Protein AF-A0A1B6G3P2-F1 (afdb_monomer)

Nearest PDB structures (foldseek):
  2ctd-assembly1_A  TM=3.424E-01  e=5.334E-01  Homo sapiens
  8e3d-assembly3_F  TM=3.341E-01  e=1.287E+00  Homo sapiens

Organism: NCBI:txid1464854

InterPro domains:
  IPR013087 Zinc finger C2H2-type [PS00028] (85-106)
  IPR013087 Zinc finger C2H2-type [SM00355] (41-65)
  IPR013087 Zinc finger C2H2-type [SM00355] (83-106)
  IPR013087 Zinc finger C2H2-type [SM00355] (111-134)
  IPR013087 Zinc finger C2H2-type [SM00355] (166-191)
  IPR013087 Zinc finger C2H2-type [SM00355] (195-218)
  IPR013087 Zinc finger C2H2-type [SM00355] (223-246)

Foldseek 3Di:
DDDDDDDDPDDQPVWLCVQCVLAAPVLFVLQLALVNLLFLDAFSFRDHNDGHVDLVVLQVVLVVLVVCCVVCVPPRSRNQRSQAAQQGGDGDDHSVVNVVCSVVQPLCQQKTFSGHNFTFNALLLSVLCCVRNVVVDDGAIEGHDRDPDPDDPPDQDDLCVQQPWAADPDPPGGDTESALVVNQVCCCPPVNQFDAGPVPRDTDRDSVVNQVCCQPVQQREQKHDSPHNHHDPDPSVLSSCCSRVPRHDQSKIWGRHAPDPPDPDDHCPVRTDIDGSCPCRVVSCVNYDYDDDPPDDDDDDDDDDDDDDDDDDDDDDDDDDDDDDDDDDDDDDD

Secondary structure (DSSP, 8-state):
-----PPPSS---HHHHHHHTTS-HHHHHTT-SHHHHH-SEE--STT---EES-HHHHHHHHHHHHHHHHH-TTT-TTTTGGGB-SSSS-B-SSHHHHHHHHHHHTTT--EEESSSS-EESSHHHHHHHHHHH-TTSPP-EEEPPP----PPP--PPPGGGT-PPEE--STT---EES-HHHHHHHHHHHHTT-EE-TTT--EESSHHHHHHHHHHHH---SEEESSSS-EES-HHHHHHHHHHH-TTS--EEEE-S-S-TT--SS-GGGG-EEEES-TTHHHHHTTEEPPPPS--S-----------------PPPPP------PPP------

Sequence (334 aa):
TCIGSLRPEGRKSIFMSNLIANKNIIAYHNMCSHKKLRHLYKCMGANCSFTTMSSKEFTSHFDLHRDIYLLSPGEDTHKGFWRNCSYCPTSYVTSKELLVHIKKEHAQCLLQCGYCFYRAKSIANVHFHHTNDHHKEIFCALQCEQRELNLPPVKEKPFTEFVTPLRCTRDGCNLFTYMLDTYCTHLISVHGNNLTCHFCGMQRNTISSLLKHCNEAHGVGLYQCLYCVFGTSTEHEIRLHLCYKHPSCIPKAIHRTDSNPKSSAGTNRESLKRIVFYKDQDKLLKHLIPLPSEETEEGASVETHKPSSSPGSETPPPKLESVISSPTGSPYRP

Radius of gyration: 26.61 Å; Cα contacts (8 Å, |Δi|>4): 466; chains: 1; bounding box: 75×52×73 Å

Structure (mmCIF, N/CA/C/O backbone):
data_AF-A0A1B6G3P2-F1
#
_entry.id   AF-A0A1B6G3P2-F1
#
loop_
_atom_site.group_PDB
_atom_site.id
_atom_site.type_symbol
_atom_site.label_atom_id
_atom_site.label_alt_id
_atom_site.label_comp_id
_atom_site.label_asym_id
_atom_site.label_entity_id
_atom_site.label_seq_id
_atom_site.pdbx_PDB_ins_code
_atom_site.Cartn_x
_atom_site.Cartn_y
_atom_site.Cartn_z
_atom_site.occupancy
_atom_site.B_iso_or_equiv
_atom_site.auth_seq_id
_atom_site.auth_comp_id
_atom_site.auth_asym_id
_atom_site.auth_atom_id
_atom_site.pdbx_PDB_model_num
ATOM 1 N N . THR A 1 1 ? 2.838 -25.944 17.111 1.00 28.19 1 THR A N 1
ATOM 2 C CA . THR A 1 1 ? 4.243 -25.494 17.001 1.00 28.19 1 THR A CA 1
ATOM 3 C C . THR A 1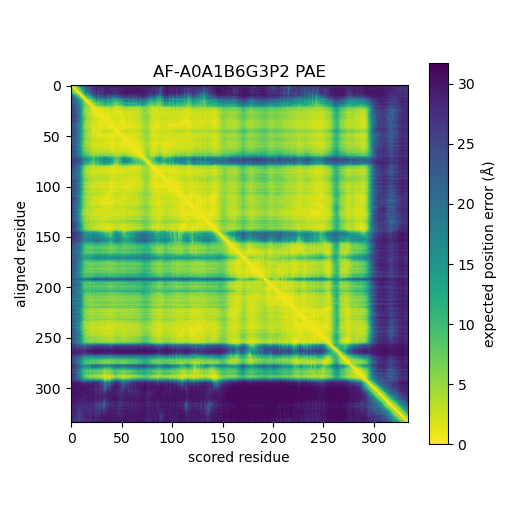 1 ? 4.258 -24.093 16.420 1.00 28.19 1 THR A C 1
ATOM 5 O O . THR A 1 1 ? 4.262 -23.912 15.212 1.00 28.19 1 THR A O 1
ATOM 8 N N . CYS A 1 2 ? 4.142 -23.089 17.292 1.00 23.14 2 CYS A N 1
ATOM 9 C CA . CYS A 1 2 ? 4.087 -21.678 16.910 1.00 23.14 2 CYS A CA 1
ATOM 10 C C . CYS A 1 2 ? 5.506 -21.111 16.887 1.00 23.14 2 CYS A C 1
ATOM 12 O O . CYS A 1 2 ? 6.155 -21.044 17.929 1.00 23.14 2 CYS A O 1
ATOM 14 N N . ILE A 1 3 ? 5.983 -20.712 15.711 1.00 25.28 3 ILE A N 1
ATOM 15 C CA . ILE A 1 3 ? 7.257 -20.009 15.569 1.00 25.28 3 ILE A CA 1
ATOM 16 C C . ILE A 1 3 ? 6.998 -18.542 15.916 1.00 25.28 3 ILE A C 1
ATOM 18 O O . ILE A 1 3 ? 6.359 -17.809 15.161 1.00 25.28 3 ILE A O 1
ATOM 22 N N . GLY A 1 4 ? 7.444 -18.140 17.106 1.00 24.00 4 GLY A N 1
ATOM 23 C CA . GLY A 1 4 ? 7.462 -16.751 17.542 1.00 24.00 4 GLY A CA 1
ATOM 24 C C . GLY A 1 4 ? 8.448 -15.952 16.698 1.00 24.00 4 GLY A C 1
ATOM 25 O O . GLY A 1 4 ? 9.637 -16.258 16.663 1.00 24.00 4 GLY A O 1
ATOM 26 N N . SER A 1 5 ? 7.953 -14.923 16.013 1.00 25.72 5 SER A N 1
ATOM 27 C CA . SER A 1 5 ? 8.805 -13.993 15.279 1.00 25.72 5 SER A CA 1
ATOM 28 C C . SER A 1 5 ? 9.343 -12.941 16.247 1.00 25.72 5 SER A C 1
ATOM 30 O O . SER A 1 5 ? 8.621 -12.041 16.680 1.00 25.72 5 SER A O 1
ATOM 32 N N . LEU A 1 6 ? 10.623 -13.075 16.587 1.00 24.89 6 LEU A N 1
ATOM 33 C CA . LEU A 1 6 ? 11.426 -12.050 17.247 1.00 24.89 6 LEU A CA 1
ATOM 34 C C . LEU A 1 6 ? 11.416 -10.765 16.398 1.00 24.89 6 LEU A C 1
ATOM 36 O O . LEU A 1 6 ? 11.596 -10.807 15.179 1.00 24.89 6 LEU A O 1
ATOM 40 N N . ARG A 1 7 ? 11.165 -9.621 17.044 1.00 27.73 7 ARG A N 1
ATOM 41 C CA . ARG A 1 7 ? 11.276 -8.282 16.445 1.00 27.73 7 ARG A CA 1
ATOM 42 C C . ARG A 1 7 ? 12.750 -7.858 16.434 1.00 27.73 7 ARG A C 1
ATOM 44 O O . ARG A 1 7 ? 13.360 -7.916 17.498 1.00 27.73 7 ARG A O 1
ATOM 51 N N . PRO A 1 8 ? 13.300 -7.344 15.321 1.00 32.12 8 PRO A N 1
ATOM 52 C CA . PRO A 1 8 ? 14.541 -6.582 15.360 1.00 32.12 8 PRO A CA 1
ATOM 53 C C . PRO A 1 8 ? 14.243 -5.106 15.653 1.00 32.12 8 PRO A C 1
ATOM 55 O O . PRO A 1 8 ? 13.377 -4.488 15.023 1.00 32.12 8 PRO A O 1
ATOM 58 N N . GLU A 1 9 ? 14.972 -4.550 16.615 1.00 27.97 9 GLU A N 1
ATOM 59 C CA . GLU A 1 9 ? 15.120 -3.111 16.827 1.00 27.97 9 GLU A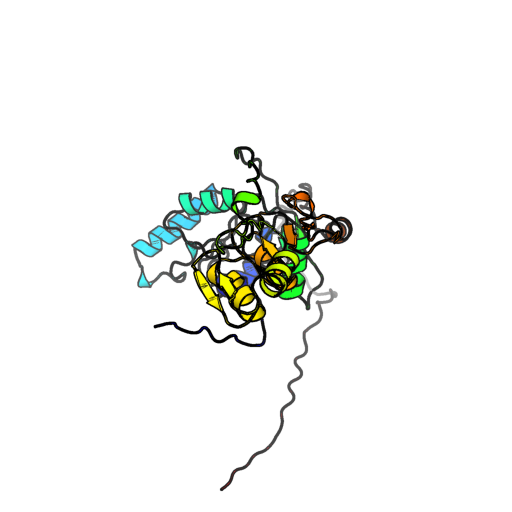 CA 1
ATOM 60 C C . GLU A 1 9 ? 15.932 -2.487 15.673 1.00 27.97 9 GLU A C 1
ATOM 62 O O . GLU A 1 9 ? 16.793 -3.140 15.087 1.00 27.97 9 GLU A O 1
ATOM 67 N N . GLY A 1 10 ? 15.636 -1.231 15.312 1.00 32.25 10 GLY A N 1
ATOM 68 C CA . GLY A 1 10 ? 16.273 -0.532 14.182 1.00 32.25 10 GLY A CA 1
ATOM 69 C C . GLY A 1 10 ? 15.519 -0.705 12.858 1.00 32.25 10 GLY A C 1
ATOM 70 O O . GLY A 1 10 ? 15.991 -1.331 11.910 1.00 32.25 10 GLY A O 1
ATOM 71 N N . ARG A 1 11 ? 14.296 -0.170 12.794 1.00 39.53 11 ARG A N 1
ATOM 72 C CA . ARG A 1 11 ? 13.306 -0.453 11.746 1.00 39.53 11 ARG A CA 1
ATOM 73 C C . ARG A 1 11 ? 13.598 0.326 10.447 1.00 39.53 11 ARG A C 1
ATOM 75 O O . ARG A 1 11 ? 12.941 1.319 10.159 1.00 39.53 11 ARG A O 1
ATOM 82 N N . LYS A 1 12 ? 14.559 -0.142 9.638 1.00 36.16 12 LYS A N 1
ATOM 83 C CA . LYS A 1 12 ? 14.581 0.162 8.191 1.00 36.16 12 LYS A CA 1
ATOM 84 C C . LYS A 1 12 ? 13.296 -0.396 7.568 1.00 36.16 12 LYS A C 1
ATOM 86 O O . LYS A 1 12 ? 12.845 -1.471 7.958 1.00 36.16 12 LYS A O 1
ATOM 91 N N . SER A 1 13 ? 12.695 0.307 6.614 1.00 48.00 13 SER A N 1
ATOM 92 C CA . SER A 1 13 ? 11.535 -0.184 5.858 1.00 48.00 13 SER A CA 1
ATOM 93 C C . SER A 1 13 ? 11.906 -1.469 5.102 1.00 48.00 13 SER A C 1
ATOM 95 O O . SER A 1 13 ? 12.594 -1.473 4.082 1.00 48.00 13 SER A O 1
ATOM 97 N N . ILE A 1 14 ? 11.486 -2.606 5.660 1.00 53.62 14 ILE A N 1
ATOM 98 C CA . ILE A 1 14 ? 11.835 -3.956 5.189 1.00 53.62 14 ILE A CA 1
ATOM 99 C C . ILE A 1 14 ? 11.256 -4.218 3.785 1.00 53.62 14 ILE A C 1
ATOM 101 O O . ILE A 1 14 ? 11.802 -5.001 3.016 1.00 53.62 14 ILE A O 1
ATOM 105 N N . PHE A 1 15 ? 10.160 -3.549 3.417 1.00 52.62 15 PHE A N 1
ATOM 106 C CA . PHE A 1 15 ? 9.386 -3.879 2.221 1.00 52.62 15 PHE A CA 1
ATOM 107 C C . PHE A 1 15 ? 10.102 -3.530 0.909 1.00 52.62 15 PHE A C 1
ATOM 109 O O . PHE A 1 15 ? 10.328 -4.422 0.091 1.00 52.62 15 PHE A O 1
ATOM 116 N N . MET A 1 16 ? 10.49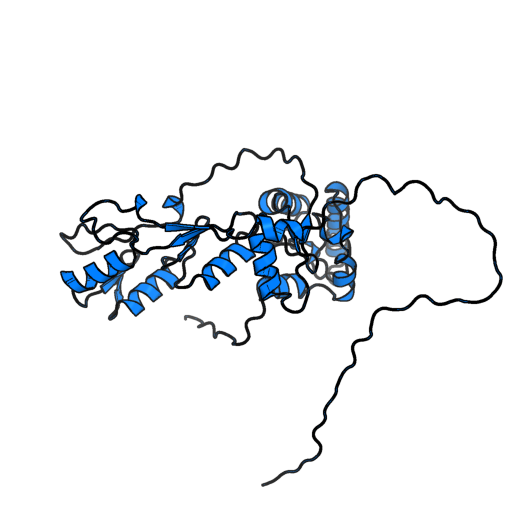2 -2.265 0.713 1.00 61.59 16 MET A N 1
ATOM 117 C CA . MET A 1 16 ? 11.203 -1.860 -0.510 1.00 61.59 16 MET A CA 1
ATOM 118 C C . MET A 1 16 ? 12.636 -2.384 -0.533 1.00 61.59 16 MET A C 1
ATOM 120 O O . MET A 1 16 ? 13.112 -2.813 -1.583 1.00 61.59 16 MET A O 1
ATOM 124 N N . SER A 1 17 ? 13.270 -2.452 0.640 1.00 61.62 17 SER A N 1
ATOM 125 C CA . SER A 1 17 ? 14.581 -3.077 0.821 1.00 61.62 17 SER A CA 1
ATOM 126 C C . SER A 1 17 ? 14.589 -4.522 0.319 1.00 61.62 17 SER A C 1
ATOM 128 O O . SER A 1 17 ? 15.471 -4.892 -0.446 1.00 61.62 17 SER A O 1
ATOM 130 N N . ASN A 1 18 ? 13.574 -5.324 0.659 1.00 63.84 18 ASN A N 1
ATOM 131 C CA . ASN A 1 18 ? 13.475 -6.714 0.206 1.00 63.84 18 ASN A CA 1
ATOM 132 C C . ASN A 1 18 ? 13.142 -6.840 -1.284 1.00 63.84 18 ASN A C 1
ATOM 134 O O . ASN A 1 18 ? 13.612 -7.769 -1.938 1.00 63.84 18 ASN A O 1
ATOM 138 N N . LEU A 1 19 ? 12.338 -5.923 -1.831 1.00 67.69 19 LEU A N 1
ATOM 139 C CA . LEU A 1 19 ? 11.970 -5.954 -3.247 1.00 67.69 19 LEU A CA 1
ATOM 140 C C . LEU A 1 19 ? 13.174 -5.662 -4.155 1.00 67.69 19 LEU A C 1
ATOM 142 O O . LEU A 1 19 ? 13.305 -6.254 -5.226 1.00 67.69 19 LEU A O 1
ATOM 146 N N . ILE A 1 20 ? 14.064 -4.774 -3.705 1.00 76.69 20 ILE A N 1
ATOM 147 C CA . ILE A 1 20 ? 15.261 -4.343 -4.438 1.00 76.69 20 ILE A CA 1
ATOM 148 C C . ILE A 1 20 ? 16.504 -5.155 -4.027 1.00 76.69 20 ILE A C 1
ATOM 150 O O . ILE A 1 20 ? 17.491 -5.139 -4.751 1.00 76.69 20 ILE A O 1
ATOM 154 N N . ALA A 1 21 ? 16.461 -5.945 -2.946 1.00 78.62 21 ALA A N 1
ATOM 155 C CA . ALA A 1 21 ? 17.597 -6.745 -2.463 1.00 78.62 21 ALA A CA 1
ATOM 156 C C . ALA A 1 21 ? 18.214 -7.671 -3.525 1.00 78.62 21 ALA A C 1
ATOM 158 O O . ALA A 1 21 ? 19.407 -7.954 -3.491 1.00 78.62 21 ALA A O 1
ATOM 159 N N . ASN A 1 22 ? 17.406 -8.133 -4.481 1.00 82.62 22 ASN A N 1
ATOM 160 C CA . ASN A 1 22 ? 17.852 -9.021 -5.555 1.00 82.62 22 ASN A CA 1
ATOM 161 C C . ASN A 1 22 ? 18.340 -8.274 -6.806 1.00 82.62 22 ASN A C 1
ATOM 163 O O . ASN A 1 22 ? 18.730 -8.898 -7.793 1.00 82.62 22 ASN A O 1
ATOM 167 N N . LYS A 1 23 ? 18.300 -6.941 -6.783 1.00 89.31 23 LYS A N 1
ATOM 168 C CA . LYS A 1 23 ? 18.758 -6.067 -7.854 1.00 89.31 23 LYS A CA 1
ATOM 169 C C . LYS A 1 23 ? 20.215 -5.691 -7.614 1.00 89.31 23 LYS A C 1
ATOM 171 O O . LYS A 1 23 ? 20.582 -5.249 -6.530 1.00 89.31 23 LYS A O 1
ATOM 176 N N . ASN A 1 24 ? 21.045 -5.820 -8.641 1.00 90.44 24 ASN A N 1
ATOM 177 C CA . ASN A 1 24 ? 22.395 -5.285 -8.616 1.00 90.44 24 ASN A CA 1
ATOM 178 C C . ASN A 1 24 ? 22.336 -3.762 -8.423 1.00 90.44 24 ASN A C 1
ATOM 180 O O . ASN A 1 24 ? 21.554 -3.080 -9.086 1.00 90.44 24 ASN A O 1
ATOM 184 N N . ILE A 1 25 ? 23.179 -3.234 -7.535 1.00 90.19 25 ILE A N 1
ATOM 185 C CA . ILE A 1 25 ? 23.175 -1.818 -7.159 1.00 90.19 25 ILE A CA 1
ATOM 186 C C . ILE A 1 25 ? 23.448 -0.886 -8.351 1.00 90.19 25 ILE A C 1
ATOM 188 O O . ILE A 1 25 ? 22.799 0.148 -8.478 1.00 90.19 25 ILE A O 1
ATOM 192 N N . ILE A 1 26 ? 24.325 -1.278 -9.282 1.00 92.81 26 ILE A N 1
ATOM 193 C CA . ILE A 1 26 ? 24.629 -0.508 -10.497 1.00 92.81 26 ILE A CA 1
ATOM 194 C C . ILE A 1 26 ? 23.404 -0.489 -11.414 1.00 92.81 26 ILE A C 1
ATOM 196 O O . ILE A 1 26 ? 22.982 0.571 -11.877 1.00 92.81 26 ILE A O 1
ATOM 200 N N . ALA A 1 27 ? 22.783 -1.652 -11.637 1.00 92.88 27 ALA A N 1
ATOM 201 C CA . ALA A 1 27 ? 21.563 -1.746 -12.434 1.00 92.88 27 ALA A CA 1
ATOM 202 C C . ALA A 1 27 ? 20.420 -0.927 -11.813 1.00 92.88 27 ALA A C 1
ATOM 204 O O . ALA A 1 27 ? 19.705 -0.238 -12.537 1.00 92.88 27 ALA A O 1
ATOM 205 N N . TYR A 1 28 ? 20.284 -0.962 -10.484 1.00 93.62 28 TYR A N 1
ATOM 206 C CA . TYR A 1 28 ? 19.324 -0.159 -9.734 1.00 93.62 28 TYR A CA 1
ATOM 207 C C . TYR A 1 28 ? 19.560 1.345 -9.924 1.00 93.62 28 TYR A C 1
ATOM 209 O O . TYR A 1 28 ? 18.648 2.044 -10.358 1.00 93.62 28 TYR A O 1
ATOM 217 N N . HIS A 1 29 ? 20.778 1.844 -9.691 1.00 93.88 29 HIS A N 1
ATOM 218 C CA . HIS A 1 29 ? 21.097 3.263 -9.890 1.00 93.88 29 HIS A CA 1
ATOM 219 C C . HIS A 1 29 ? 20.850 3.716 -11.332 1.00 93.88 29 HIS A C 1
ATOM 221 O O . HIS A 1 29 ? 20.268 4.778 -11.551 1.00 93.88 29 HIS A O 1
ATOM 227 N N . ASN A 1 30 ? 21.172 2.870 -12.314 1.00 96.25 30 ASN A N 1
ATOM 228 C CA . ASN A 1 30 ? 20.890 3.133 -13.725 1.00 96.25 30 ASN A CA 1
ATOM 229 C C . ASN A 1 30 ? 19.391 3.237 -14.046 1.00 96.25 30 ASN A C 1
ATOM 231 O O . ASN A 1 30 ? 19.051 3.701 -15.134 1.00 96.25 30 ASN A O 1
ATOM 235 N N . MET A 1 31 ? 18.498 2.807 -13.150 1.00 96.06 31 MET A N 1
ATOM 236 C CA . MET A 1 31 ? 17.038 2.924 -13.261 1.00 96.06 31 MET A CA 1
ATOM 237 C C . MET A 1 31 ? 16.461 4.097 -12.452 1.00 96.06 31 MET A C 1
ATOM 239 O O . MET A 1 31 ? 15.267 4.373 -12.567 1.00 96.06 31 MET A O 1
ATOM 243 N N . CYS A 1 32 ? 17.282 4.792 -11.660 1.00 95.31 32 CYS A N 1
ATOM 244 C CA . CYS A 1 32 ? 16.848 5.847 -10.742 1.00 95.31 32 CYS A CA 1
ATOM 245 C C . CYS A 1 32 ? 16.928 7.270 -11.319 1.00 95.31 32 CYS A C 1
ATOM 247 O O . CYS A 1 32 ? 16.747 8.235 -10.584 1.00 95.31 32 CYS A O 1
ATOM 249 N N . SER A 1 33 ? 17.148 7.438 -12.628 1.00 96.12 33 SER A N 1
ATOM 250 C CA . SER A 1 33 ? 16.968 8.754 -13.256 1.00 96.12 33 SER A CA 1
ATOM 251 C C . SER A 1 33 ? 15.487 9.150 -13.271 1.00 96.12 33 SER A C 1
ATOM 253 O O . SER A 1 33 ? 14.613 8.287 -13.374 1.00 96.12 33 SER A O 1
ATOM 255 N N . HIS A 1 34 ? 15.172 10.450 -13.229 1.00 96.25 34 HIS A N 1
ATOM 256 C CA . HIS A 1 34 ? 13.779 10.923 -13.208 1.00 96.25 34 HIS A CA 1
ATOM 257 C C . HIS A 1 34 ? 12.932 10.352 -14.362 1.00 96.25 34 HIS A C 1
ATOM 259 O O . HIS A 1 34 ? 11.804 9.920 -14.127 1.00 96.25 34 HIS A O 1
ATOM 265 N N . LYS A 1 35 ? 13.483 10.285 -15.586 1.00 96.00 35 LYS A N 1
ATOM 266 C CA . LYS A 1 35 ? 12.819 9.680 -16.759 1.00 96.00 35 LYS A CA 1
ATOM 267 C C . LYS A 1 35 ? 12.473 8.207 -16.498 1.00 96.00 35 LYS A C 1
ATOM 269 O O . LYS A 1 35 ? 11.319 7.805 -16.625 1.00 96.00 35 LYS A O 1
ATOM 274 N N . LYS A 1 36 ? 13.439 7.413 -16.026 1.00 96.81 36 LYS A N 1
ATOM 275 C CA . LYS A 1 36 ? 13.259 5.972 -15.777 1.00 96.81 36 LYS A CA 1
ATOM 276 C C . LYS A 1 36 ? 12.414 5.654 -14.541 1.00 96.81 36 LYS A C 1
ATOM 278 O O . LYS A 1 36 ? 11.694 4.658 -14.532 1.00 96.81 36 LYS A O 1
ATOM 283 N N . LEU A 1 37 ? 12.419 6.503 -13.515 1.00 96.56 37 LEU A N 1
ATOM 284 C CA . LEU A 1 37 ? 11.521 6.357 -12.366 1.00 96.56 37 LEU A CA 1
ATOM 285 C C . LEU A 1 37 ? 10.055 6.575 -12.763 1.00 96.56 37 LEU A C 1
ATOM 287 O O . LEU A 1 37 ? 9.177 5.853 -12.277 1.00 96.56 37 LEU A O 1
ATOM 291 N N . ARG A 1 38 ? 9.785 7.501 -13.692 1.00 96.12 38 ARG A N 1
ATOM 292 C CA . ARG A 1 38 ? 8.438 7.730 -14.243 1.00 96.12 38 ARG A CA 1
ATOM 293 C C . ARG A 1 38 ? 7.943 6.571 -15.106 1.00 96.12 38 ARG A C 1
ATOM 295 O O . ARG A 1 38 ? 6.733 6.341 -15.130 1.00 96.12 38 ARG A O 1
ATOM 302 N N . HIS A 1 39 ? 8.836 5.776 -15.701 1.00 96.56 39 HIS A N 1
ATOM 303 C CA . HIS A 1 39 ? 8.455 4.580 -16.457 1.00 96.56 39 HIS A CA 1
ATOM 304 C C . HIS A 1 39 ? 7.587 3.618 -15.633 1.00 96.56 39 HIS A C 1
ATOM 306 O O . HIS A 1 39 ? 7.955 3.241 -14.522 1.00 96.56 39 HIS A O 1
ATOM 312 N N . LEU A 1 40 ? 6.428 3.208 -16.154 1.00 95.94 40 LEU A N 1
ATOM 313 C CA . LEU A 1 40 ? 5.510 2.309 -15.449 1.00 95.94 40 LEU A CA 1
ATOM 314 C C . LEU A 1 40 ? 6.061 0.883 -15.371 1.00 95.94 40 LEU A C 1
ATOM 316 O O . LEU A 1 40 ? 5.848 0.212 -14.365 1.00 95.94 40 LEU A O 1
ATOM 320 N N . TYR A 1 41 ? 6.781 0.420 -16.388 1.00 96.56 41 TYR A N 1
ATOM 321 C CA . TYR A 1 41 ? 7.338 -0.926 -16.398 1.00 96.56 41 TYR A CA 1
ATOM 322 C C . TYR A 1 41 ? 8.835 -0.880 -16.123 1.00 96.56 41 TYR A C 1
ATOM 324 O O . TYR A 1 41 ? 9.583 -0.146 -16.771 1.00 96.56 41 TYR A O 1
ATOM 332 N N . LYS A 1 42 ? 9.271 -1.667 -15.141 1.00 96.19 42 LYS A N 1
ATOM 333 C CA . LYS A 1 42 ? 10.661 -1.762 -14.701 1.00 96.19 42 LYS A CA 1
ATOM 334 C C . LYS A 1 42 ? 11.010 -3.238 -14.575 1.00 96.19 42 LYS A C 1
ATOM 336 O O . LYS A 1 42 ? 10.332 -3.965 -13.853 1.00 96.19 42 LYS A O 1
ATOM 341 N N . CYS A 1 43 ? 12.032 -3.694 -15.293 1.00 94.94 43 CYS A N 1
ATOM 342 C CA . CYS A 1 43 ? 12.477 -5.077 -15.169 1.00 94.94 43 CYS A CA 1
ATOM 343 C C . CYS A 1 43 ? 13.109 -5.282 -13.789 1.00 94.94 43 CYS A C 1
ATOM 345 O O . CYS A 1 43 ? 13.889 -4.444 -13.340 1.00 94.94 43 CYS A O 1
ATOM 347 N N . MET A 1 44 ? 12.810 -6.398 -13.125 1.00 93.56 44 MET A N 1
ATOM 348 C CA . MET A 1 44 ? 13.369 -6.742 -11.811 1.00 93.56 44 MET A CA 1
ATOM 349 C C . MET A 1 44 ? 14.484 -7.794 -11.873 1.00 93.56 44 MET A C 1
ATOM 351 O O . MET A 1 44 ? 15.011 -8.188 -10.839 1.00 93.56 44 MET A O 1
ATOM 355 N N . GLY A 1 45 ? 14.921 -8.190 -13.073 1.00 91.31 45 GLY A N 1
ATOM 356 C CA . GLY A 1 45 ? 16.081 -9.068 -13.237 1.00 91.31 45 GLY A CA 1
ATOM 357 C C . GLY A 1 45 ? 17.349 -8.436 -12.657 1.00 91.31 45 GLY A C 1
ATOM 358 O O . GLY A 1 45 ? 17.572 -7.242 -12.862 1.00 91.31 45 GLY A O 1
ATOM 359 N N . ALA A 1 46 ? 18.169 -9.217 -11.949 1.00 88.75 46 ALA A N 1
ATOM 360 C CA . ALA A 1 46 ? 19.241 -8.705 -11.088 1.00 88.75 46 ALA A CA 1
ATOM 361 C C . ALA A 1 46 ? 20.151 -7.659 -11.760 1.00 88.75 46 ALA A C 1
ATOM 363 O O . ALA A 1 46 ? 20.302 -6.559 -11.235 1.00 88.75 46 ALA A O 1
ATOM 364 N N . ASN A 1 47 ? 20.683 -7.957 -12.948 1.00 88.50 47 ASN A N 1
ATOM 365 C CA . ASN A 1 47 ? 21.632 -7.090 -13.660 1.00 88.50 47 ASN A CA 1
ATOM 366 C C . ASN A 1 47 ? 21.003 -6.257 -14.793 1.00 88.50 47 ASN A C 1
ATOM 368 O O . ASN A 1 47 ? 21.703 -5.547 -15.509 1.00 88.50 47 ASN A O 1
ATOM 372 N N . CYS A 1 48 ? 19.683 -6.312 -14.966 1.00 92.25 48 CYS A N 1
ATOM 373 C CA . CYS A 1 48 ? 18.997 -5.609 -16.047 1.00 92.25 48 CYS A CA 1
ATOM 374 C C . CYS A 1 48 ? 18.611 -4.187 -15.613 1.00 92.25 48 CYS A C 1
ATOM 376 O O . CYS A 1 48 ? 18.041 -4.017 -14.546 1.00 92.25 48 CYS A O 1
ATOM 378 N N . SER A 1 49 ? 18.852 -3.150 -16.418 1.00 95.31 49 SER A N 1
ATOM 379 C CA . SER A 1 49 ? 18.416 -1.768 -16.108 1.00 95.31 49 SER A CA 1
ATOM 380 C C . SER A 1 49 ? 17.271 -1.273 -17.003 1.00 95.31 49 SER A C 1
ATOM 382 O O . SER A 1 49 ? 17.027 -0.068 -17.132 1.00 95.31 49 SER A O 1
ATOM 384 N N . PHE A 1 50 ? 16.563 -2.214 -17.635 1.00 96.50 50 PHE A N 1
ATOM 385 C CA . PHE A 1 50 ? 15.487 -1.929 -18.573 1.00 96.50 50 PHE A CA 1
ATOM 386 C C . PHE A 1 50 ? 14.258 -1.343 -17.871 1.00 96.50 50 PHE A C 1
ATOM 388 O O . PHE A 1 50 ? 13.750 -1.877 -16.879 1.00 96.50 50 PHE A O 1
ATOM 395 N N . THR A 1 51 ? 13.761 -0.242 -18.426 1.00 97.56 51 THR A N 1
ATOM 396 C CA . THR A 1 51 ? 12.529 0.429 -18.007 1.00 97.56 51 THR A CA 1
ATOM 397 C C . THR A 1 51 ? 11.854 0.994 -19.247 1.00 97.56 51 THR A C 1
ATOM 399 O O . THR A 1 51 ? 12.547 1.444 -20.156 1.00 97.56 51 THR A O 1
ATOM 402 N N . THR A 1 52 ? 10.527 1.002 -19.289 1.00 96.81 52 THR A N 1
ATOM 403 C CA . THR A 1 52 ? 9.777 1.560 -20.420 1.00 96.81 52 THR A CA 1
ATOM 404 C C . THR A 1 52 ? 8.374 1.987 -19.993 1.00 96.81 52 THR A C 1
ATOM 406 O O . THR A 1 52 ? 7.820 1.510 -18.996 1.00 96.81 52 THR A O 1
ATOM 409 N N . MET A 1 53 ? 7.778 2.887 -20.769 1.00 93.62 53 MET A N 1
ATOM 410 C CA . MET A 1 53 ? 6.346 3.172 -20.730 1.00 93.62 53 MET A CA 1
ATOM 411 C C . MET A 1 53 ? 5.542 2.248 -21.663 1.00 93.62 53 MET A C 1
ATOM 413 O O . MET A 1 53 ? 4.332 2.095 -21.489 1.00 93.62 53 MET A O 1
ATOM 417 N N . SER A 1 54 ? 6.167 1.595 -22.642 1.00 95.06 54 SER A N 1
ATOM 418 C CA . SER A 1 54 ? 5.488 0.766 -23.641 1.00 95.06 54 SER A CA 1
ATOM 419 C C . SER A 1 54 ? 5.222 -0.648 -23.121 1.00 95.06 54 SER A C 1
ATOM 421 O O . SER A 1 54 ? 6.139 -1.387 -22.765 1.00 95.06 54 SER A O 1
ATOM 423 N N . SER A 1 55 ? 3.952 -1.078 -23.118 1.00 94.88 55 SER A N 1
ATOM 424 C CA . SER A 1 55 ? 3.632 -2.470 -22.769 1.00 94.88 55 SER A CA 1
ATOM 425 C C . SER A 1 55 ? 4.140 -3.461 -23.816 1.00 94.88 55 SER A C 1
ATOM 427 O O . SER A 1 55 ? 4.445 -4.596 -23.461 1.00 94.88 55 SER A O 1
ATOM 429 N N . LYS A 1 56 ? 4.242 -3.046 -25.088 1.00 96.44 56 LYS A N 1
ATOM 430 C CA . LYS A 1 56 ? 4.755 -3.890 -26.176 1.00 96.44 56 LYS A CA 1
ATOM 431 C C . LYS A 1 56 ? 6.238 -4.185 -25.964 1.00 96.44 56 LYS A C 1
ATOM 433 O O . LYS A 1 56 ? 6.618 -5.347 -25.923 1.00 96.44 56 LYS A O 1
ATOM 438 N N . GLU A 1 57 ? 7.040 -3.148 -25.726 1.00 97.94 57 GLU A N 1
ATOM 439 C CA . GLU A 1 57 ? 8.474 -3.301 -25.453 1.00 97.94 57 GLU A CA 1
ATOM 440 C C . GLU A 1 57 ? 8.729 -4.127 -24.192 1.00 97.94 57 GLU A C 1
ATOM 442 O O . GLU A 1 57 ? 9.586 -5.007 -24.197 1.00 97.94 57 GLU A O 1
ATOM 447 N N . PHE A 1 58 ? 7.958 -3.895 -23.123 1.00 97.50 58 PHE A N 1
ATOM 448 C CA . PHE A 1 58 ? 8.104 -4.680 -21.900 1.00 97.50 58 PHE A CA 1
ATOM 449 C C . PHE A 1 58 ? 7.753 -6.159 -22.105 1.00 97.50 58 PHE A C 1
ATOM 451 O O . PHE A 1 58 ? 8.429 -7.018 -21.549 1.00 97.50 58 PHE A O 1
ATOM 458 N N . THR A 1 59 ? 6.739 -6.460 -22.925 1.00 97.44 59 THR A N 1
ATOM 459 C CA . THR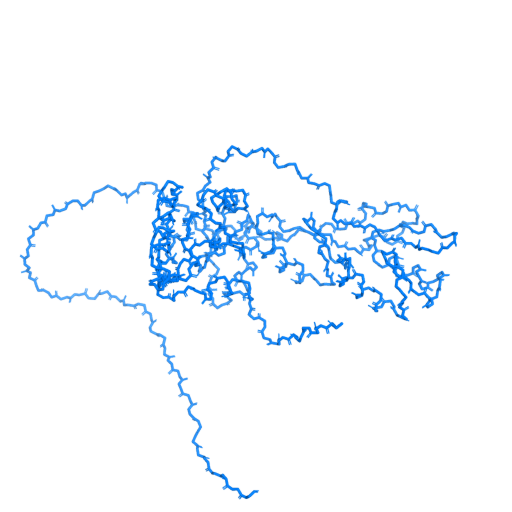 A 1 59 ? 6.375 -7.842 -23.285 1.00 97.44 59 THR A CA 1
ATOM 460 C C . THR A 1 59 ? 7.531 -8.531 -24.000 1.00 97.44 59 THR A C 1
ATOM 462 O O . THR A 1 59 ? 7.994 -9.568 -23.536 1.00 97.44 59 THR A O 1
ATOM 465 N N . SER A 1 60 ? 8.049 -7.920 -25.070 1.00 97.19 60 SER A N 1
ATOM 466 C CA . SER A 1 60 ? 9.172 -8.476 -25.832 1.00 97.19 60 SER A CA 1
ATOM 467 C C . SER A 1 60 ? 10.420 -8.658 -24.965 1.00 97.19 60 SER A C 1
ATOM 469 O O . SER A 1 60 ? 11.084 -9.687 -25.045 1.00 97.19 60 SER A O 1
ATOM 471 N N . HIS A 1 61 ? 10.715 -7.692 -24.091 1.00 95.75 61 HIS A N 1
ATOM 472 C CA . HIS A 1 61 ? 11.839 -7.777 -23.160 1.00 95.75 61 HIS A CA 1
ATOM 473 C C . HIS A 1 61 ? 11.680 -8.916 -22.137 1.00 95.75 61 HIS A C 1
ATOM 475 O O . HIS A 1 61 ? 12.630 -9.646 -21.863 1.00 95.75 61 HIS A O 1
ATOM 481 N N . PHE A 1 62 ? 10.485 -9.077 -21.566 1.00 94.88 62 PHE A N 1
ATOM 482 C CA . PHE A 1 62 ? 10.184 -10.156 -20.626 1.00 94.88 62 PHE A CA 1
ATOM 483 C C . PHE A 1 62 ? 10.293 -11.530 -21.292 1.00 94.88 62 PHE A C 1
ATOM 485 O O . PHE A 1 62 ? 10.875 -12.449 -20.719 1.00 94.88 62 PHE A O 1
ATOM 492 N N . ASP A 1 63 ? 9.741 -11.671 -22.496 1.00 93.56 63 ASP A N 1
ATOM 493 C CA . ASP A 1 63 ? 9.747 -12.935 -23.229 1.00 93.56 63 ASP A CA 1
ATOM 494 C C . ASP A 1 63 ? 11.177 -13.347 -23.613 1.00 93.56 63 ASP A C 1
ATOM 496 O O . ASP A 1 63 ? 11.516 -14.516 -23.474 1.00 93.56 63 ASP A O 1
ATOM 500 N N . LEU A 1 64 ? 12.064 -12.395 -23.928 1.00 91.69 64 LEU A N 1
ATOM 501 C CA . LEU A 1 64 ? 13.490 -12.681 -24.119 1.00 91.69 64 LEU A CA 1
ATOM 502 C C . LEU A 1 64 ? 14.131 -13.296 -22.863 1.00 91.69 64 LEU A C 1
ATOM 504 O O . LEU A 1 64 ? 14.858 -14.283 -22.956 1.00 91.69 64 LEU A O 1
ATOM 508 N N . HIS A 1 65 ? 13.846 -12.749 -21.676 1.00 90.75 65 HIS A N 1
ATOM 509 C CA . HIS A 1 65 ? 14.323 -13.347 -20.427 1.00 90.75 65 HIS A CA 1
ATOM 510 C C . HIS A 1 65 ? 13.741 -14.745 -20.193 1.00 90.75 65 HIS A C 1
ATOM 512 O O . HIS A 1 65 ? 14.456 -15.628 -19.718 1.00 90.75 65 HIS A O 1
ATOM 518 N N . ARG A 1 66 ? 12.462 -14.960 -20.527 1.00 90.25 66 ARG A N 1
ATOM 519 C CA . ARG A 1 66 ? 11.826 -16.280 -20.434 1.00 90.25 66 ARG A CA 1
ATOM 520 C C . ARG A 1 66 ? 12.526 -17.287 -21.327 1.00 90.25 66 ARG A C 1
ATOM 522 O O . ARG A 1 66 ? 12.840 -18.374 -20.854 1.00 90.25 66 ARG A O 1
ATOM 529 N N . ASP A 1 67 ? 12.761 -16.929 -22.577 1.00 89.44 67 ASP A N 1
ATOM 530 C CA . ASP A 1 67 ? 13.295 -17.846 -23.572 1.00 89.44 67 ASP A CA 1
ATOM 531 C C . ASP A 1 67 ? 14.753 -18.206 -23.233 1.00 89.44 67 ASP A C 1
ATOM 533 O O . ASP A 1 67 ? 15.094 -19.387 -23.208 1.00 89.44 67 ASP A O 1
ATOM 537 N N . ILE A 1 68 ? 15.576 -17.233 -22.813 1.00 85.88 68 ILE A N 1
ATOM 538 C CA . ILE A 1 68 ? 16.933 -17.492 -22.291 1.00 85.88 68 ILE A CA 1
ATOM 539 C C . ILE A 1 68 ? 16.886 -18.412 -21.064 1.00 85.88 68 ILE A C 1
ATOM 541 O O . ILE A 1 68 ? 17.646 -19.373 -20.985 1.00 85.88 68 ILE A O 1
ATOM 545 N N . TYR A 1 69 ? 15.982 -18.149 -20.116 1.00 83.94 69 TYR A N 1
ATOM 546 C CA . TYR A 1 69 ? 15.852 -18.963 -18.906 1.00 83.94 69 TYR A CA 1
ATOM 547 C C . TYR A 1 69 ? 15.444 -20.411 -19.206 1.00 83.94 69 TYR A C 1
ATOM 549 O O . TYR A 1 69 ? 15.884 -21.320 -18.510 1.00 83.94 69 TYR A O 1
ATOM 557 N N . LEU A 1 70 ? 14.597 -20.636 -20.216 1.00 84.50 70 LEU A N 1
ATOM 558 C CA . LEU A 1 70 ? 14.172 -21.978 -20.623 1.00 84.50 70 LEU A CA 1
ATOM 559 C C . LEU A 1 70 ? 15.274 -22.743 -21.366 1.00 84.50 70 LEU A C 1
ATOM 561 O O . LEU A 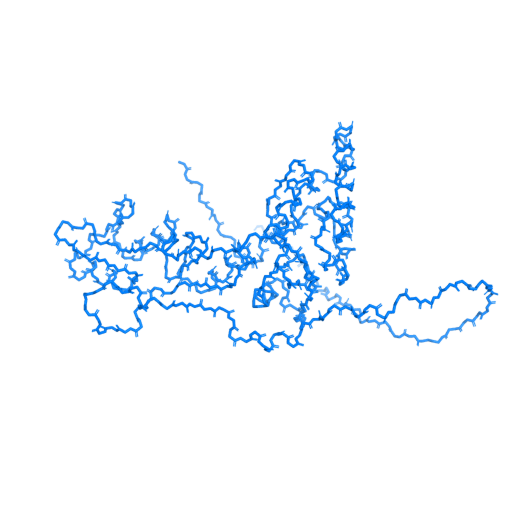1 70 ? 15.355 -23.960 -21.220 1.00 84.50 70 LEU A O 1
ATOM 565 N N . LEU A 1 71 ? 16.109 -22.046 -22.140 1.00 85.56 71 LEU A N 1
ATOM 566 C CA . LEU A 1 71 ? 17.216 -22.652 -22.884 1.00 85.56 71 LEU A CA 1
ATOM 567 C C . LEU A 1 71 ? 18.428 -22.945 -21.989 1.00 85.56 71 LEU A C 1
ATOM 569 O O . LEU A 1 71 ? 19.007 -24.024 -22.084 1.00 85.56 71 LEU A O 1
ATOM 573 N N . SER A 1 72 ? 18.766 -22.019 -21.087 1.00 77.62 72 SER A N 1
ATOM 574 C CA . SER A 1 72 ? 19.945 -22.105 -20.217 1.00 77.62 72 SER A CA 1
ATOM 575 C C . SER A 1 72 ? 19.630 -21.670 -18.773 1.00 77.62 72 SER A C 1
ATOM 577 O O . SER A 1 72 ? 20.072 -20.603 -18.336 1.00 77.62 72 SER A O 1
ATOM 579 N N . PRO A 1 73 ? 18.921 -22.489 -17.966 1.00 69.00 73 PRO A N 1
ATOM 580 C CA . PRO A 1 73 ? 18.555 -22.124 -16.591 1.00 69.00 73 PRO A CA 1
ATOM 581 C C . PRO A 1 73 ? 19.755 -21.786 -15.688 1.00 69.00 73 PRO A C 1
ATOM 583 O O . PRO A 1 73 ? 19.629 -20.979 -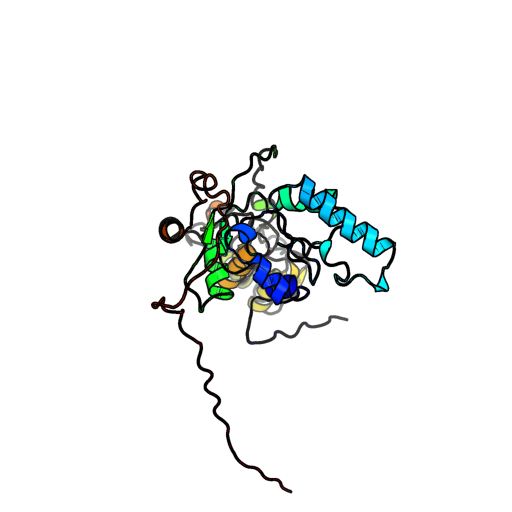14.767 1.00 69.00 73 PRO A O 1
ATOM 586 N N . GLY A 1 74 ? 20.918 -22.398 -15.947 1.00 66.56 74 GLY A N 1
ATOM 587 C CA . GLY A 1 74 ? 22.162 -22.179 -15.200 1.00 66.56 74 GLY A CA 1
ATOM 588 C C . GLY A 1 74 ? 22.928 -20.906 -15.578 1.00 66.56 74 GLY A C 1
ATOM 589 O O . GLY A 1 74 ? 23.793 -20.479 -14.819 1.00 66.56 74 GLY A O 1
ATOM 590 N N . GLU A 1 75 ? 22.596 -20.280 -16.710 1.00 64.31 75 GLU A N 1
ATOM 591 C CA . GLU A 1 75 ? 23.246 -19.058 -17.207 1.00 64.31 75 GLU A CA 1
ATOM 592 C C . GLU A 1 75 ? 22.387 -17.804 -16.986 1.00 64.31 75 GLU A C 1
ATOM 594 O O . GLU A 1 75 ? 22.821 -16.693 -17.304 1.00 64.31 75 GLU A O 1
ATOM 599 N N . ASP A 1 76 ? 21.178 -17.938 -16.418 1.00 66.00 76 ASP A N 1
ATOM 600 C CA . ASP A 1 76 ? 20.332 -16.779 -16.134 1.00 66.00 76 ASP A CA 1
ATOM 601 C C . ASP A 1 76 ? 20.934 -15.922 -15.013 1.00 66.00 76 ASP A C 1
ATOM 603 O O . ASP A 1 76 ? 20.651 -16.071 -13.819 1.00 66.00 76 ASP A O 1
ATOM 607 N N . THR A 1 77 ? 21.715 -14.932 -15.433 1.00 64.06 77 THR A N 1
ATOM 608 C CA . THR A 1 77 ? 22.286 -13.884 -14.581 1.00 64.06 77 THR A CA 1
ATOM 609 C C . THR A 1 77 ? 21.228 -13.078 -13.813 1.00 64.06 77 THR A C 1
ATOM 611 O O . THR A 1 77 ? 21.577 -12.314 -12.910 1.00 64.06 77 THR A O 1
ATOM 614 N N . HIS A 1 78 ? 19.938 -13.244 -14.126 1.00 66.19 78 HIS A N 1
ATOM 615 C CA . HIS A 1 78 ? 18.814 -12.558 -13.496 1.00 66.19 78 HIS A CA 1
ATOM 616 C C . HIS A 1 78 ? 18.065 -13.412 -12.467 1.00 66.19 78 HIS A C 1
ATOM 618 O O . HIS A 1 78 ? 17.165 -12.873 -11.814 1.00 66.19 78 HIS A O 1
ATOM 624 N N . LYS A 1 79 ? 18.429 -14.696 -12.303 1.00 72.56 79 LYS A N 1
ATOM 625 C CA . LYS A 1 79 ? 17.863 -15.645 -11.323 1.00 72.56 79 LYS A CA 1
ATOM 626 C C . LYS A 1 79 ? 16.324 -15.687 -11.313 1.00 72.56 79 LYS A C 1
ATOM 628 O O . LYS A 1 79 ? 15.710 -15.841 -10.260 1.00 72.56 79 LYS A O 1
ATOM 633 N N . GLY A 1 80 ? 15.675 -15.480 -12.460 1.00 82.94 80 GLY A N 1
ATOM 634 C CA . GLY A 1 80 ? 14.213 -15.459 -12.568 1.00 82.94 80 GLY A CA 1
ATOM 635 C C . GLY A 1 80 ? 13.501 -14.230 -11.976 1.00 82.94 80 GLY A C 1
ATOM 636 O O . GLY A 1 80 ? 12.278 -14.141 -12.086 1.00 82.94 80 GLY A O 1
ATOM 637 N N . PHE A 1 81 ? 14.212 -13.256 -11.392 1.00 88.44 81 PHE A N 1
ATOM 638 C CA . PHE A 1 81 ? 13.595 -12.106 -10.705 1.00 88.44 81 PHE A CA 1
ATOM 639 C C . PHE A 1 81 ? 12.880 -11.120 -11.637 1.00 88.44 81 PHE A C 1
ATOM 641 O O . PHE A 1 81 ? 12.072 -10.318 -11.178 1.00 88.44 81 PHE A O 1
ATOM 648 N N . TRP A 1 82 ? 13.116 -11.189 -12.948 1.00 91.06 82 TRP A N 1
ATOM 649 C CA . TRP A 1 82 ? 12.406 -10.403 -13.969 1.00 91.06 82 TRP A CA 1
ATOM 650 C C . TRP A 1 82 ? 10.890 -10.666 -14.004 1.00 91.06 82 TRP A C 1
ATOM 652 O O . TRP A 1 82 ? 10.139 -9.854 -14.540 1.00 91.06 82 TRP A O 1
ATOM 662 N N . ARG A 1 83 ? 10.437 -11.752 -13.369 1.00 92.56 83 ARG A N 1
ATOM 663 C CA . ARG A 1 83 ? 9.027 -12.104 -13.145 1.00 92.56 83 ARG A CA 1
ATOM 664 C C . ARG A 1 83 ? 8.332 -11.280 -12.060 1.00 92.56 83 ARG A C 1
ATOM 666 O O . ARG A 1 83 ? 7.104 -11.309 -11.959 1.00 92.56 83 ARG A O 1
ATOM 673 N N . ASN A 1 84 ? 9.099 -10.589 -11.222 1.00 93.44 84 ASN A N 1
ATOM 674 C CA . ASN A 1 84 ? 8.571 -9.866 -10.074 1.00 93.44 84 ASN A CA 1
ATOM 675 C C . ASN A 1 84 ? 8.017 -8.502 -10.483 1.00 93.44 84 ASN A C 1
ATOM 677 O O . ASN A 1 84 ? 8.580 -7.799 -11.324 1.00 93.44 84 ASN A O 1
ATOM 681 N N . CYS A 1 85 ? 6.944 -8.091 -9.816 1.00 94.81 85 CYS A N 1
ATOM 682 C CA . CYS A 1 85 ? 6.471 -6.719 -9.890 1.00 94.81 85 CYS A CA 1
ATOM 683 C C . CYS A 1 85 ? 7.485 -5.770 -9.233 1.00 94.81 85 CYS A C 1
ATOM 685 O O . CYS A 1 85 ? 7.989 -6.036 -8.147 1.00 94.81 85 CYS A O 1
ATOM 687 N N . SER A 1 86 ? 7.752 -4.622 -9.856 1.00 93.81 86 SER A N 1
ATOM 688 C CA . SER A 1 86 ? 8.671 -3.610 -9.312 1.00 93.81 86 SER A CA 1
ATOM 689 C C . SER A 1 86 ? 8.097 -2.790 -8.153 1.00 93.81 86 SER A C 1
ATOM 691 O O . SER A 1 86 ? 8.800 -1.950 -7.597 1.00 93.81 86 SER A O 1
ATOM 693 N N . TYR A 1 87 ? 6.821 -2.994 -7.812 1.00 93.56 87 TYR A N 1
ATOM 694 C CA . TYR A 1 87 ? 6.083 -2.178 -6.842 1.00 93.56 87 TYR A CA 1
ATOM 695 C C . TYR A 1 87 ? 5.550 -2.974 -5.647 1.00 93.56 87 TYR A C 1
ATOM 697 O O . TYR A 1 87 ? 5.176 -2.383 -4.634 1.00 93.56 87 TYR A O 1
ATOM 705 N N . CYS A 1 88 ? 5.483 -4.304 -5.745 1.00 91.75 88 CYS A N 1
ATOM 706 C CA . CYS A 1 88 ? 4.994 -5.161 -4.669 1.00 91.75 88 CYS A CA 1
ATOM 707 C C . CYS A 1 88 ? 5.567 -6.591 -4.764 1.00 91.75 88 CYS A C 1
ATOM 709 O O . CYS A 1 88 ? 6.117 -6.960 -5.798 1.00 91.75 88 CYS A O 1
ATOM 711 N N . PRO A 1 89 ? 5.417 -7.433 -3.723 1.00 89.88 89 PRO A N 1
ATOM 712 C CA . PRO A 1 89 ? 6.085 -8.734 -3.628 1.00 89.88 89 PRO A CA 1
ATOM 713 C C . PRO A 1 89 ? 5.461 -9.855 -4.475 1.00 89.88 89 PRO A C 1
ATOM 715 O O . PRO A 1 89 ? 5.688 -11.025 -4.185 1.00 89.88 89 PRO A O 1
ATOM 718 N N . THR A 1 90 ? 4.631 -9.539 -5.472 1.00 91.62 90 THR A N 1
ATOM 719 C CA . THR A 1 90 ? 4.000 -10.551 -6.335 1.00 91.62 90 THR A CA 1
ATOM 720 C C . THR A 1 90 ? 4.886 -10.892 -7.530 1.00 91.62 90 THR A C 1
ATOM 722 O O . THR A 1 90 ? 5.497 -9.994 -8.119 1.00 91.62 90 THR A O 1
ATOM 725 N N . SER A 1 91 ? 4.887 -12.160 -7.934 1.00 93.25 91 SER A N 1
ATOM 726 C CA . SER A 1 91 ? 5.582 -12.680 -9.114 1.00 93.25 91 SER A CA 1
ATOM 727 C C . SER A 1 91 ? 4.608 -13.386 -10.060 1.00 93.25 91 SER A C 1
ATOM 729 O O . SER A 1 91 ? 3.533 -13.817 -9.641 1.00 93.25 91 SER A O 1
ATOM 731 N N . TYR A 1 92 ? 4.971 -13.474 -11.341 1.00 94.88 92 TYR A N 1
ATOM 732 C CA . TYR A 1 92 ? 4.103 -14.013 -12.394 1.00 94.88 92 TYR A CA 1
ATOM 733 C C . TYR A 1 92 ? 4.868 -14.910 -13.361 1.00 94.88 92 TYR A C 1
ATOM 735 O O . TYR A 1 92 ? 6.081 -14.789 -13.525 1.00 94.88 92 TYR A O 1
ATOM 743 N N . VAL A 1 93 ? 4.152 -15.808 -14.034 1.00 91.38 93 VAL A N 1
ATOM 744 C CA . VAL A 1 93 ? 4.769 -16.736 -14.988 1.00 91.38 93 VAL A CA 1
ATOM 745 C C . VAL A 1 93 ? 4.889 -16.087 -16.364 1.00 91.38 93 VAL A C 1
ATOM 747 O O . VAL A 1 93 ? 5.907 -16.261 -17.037 1.00 91.38 93 VAL A O 1
ATOM 750 N N . THR A 1 94 ? 3.882 -15.304 -16.762 1.00 94.69 94 THR A N 1
ATOM 751 C CA . THR A 1 94 ? 3.804 -14.687 -18.093 1.00 94.69 94 THR A CA 1
ATOM 752 C C . THR A 1 94 ? 3.859 -13.157 -18.055 1.00 94.69 94 THR A C 1
ATOM 754 O O . THR A 1 94 ? 3.448 -12.511 -17.087 1.00 94.69 94 THR A O 1
ATOM 757 N N . SER A 1 95 ? 4.317 -12.564 -19.160 1.00 95.56 95 SER A N 1
ATOM 758 C CA . SER A 1 95 ? 4.358 -11.111 -19.374 1.00 95.56 95 SER A CA 1
ATOM 759 C C . SER A 1 95 ? 2.959 -10.501 -19.291 1.00 95.56 95 SER A C 1
ATOM 761 O O . SER A 1 95 ? 2.761 -9.458 -18.667 1.00 95.56 95 SER A O 1
ATOM 763 N N . LYS A 1 96 ? 1.968 -11.185 -19.875 1.00 95.88 96 LYS A N 1
ATOM 764 C CA . LYS A 1 96 ? 0.562 -10.770 -19.879 1.00 95.88 96 LYS A CA 1
ATOM 765 C C . LYS A 1 96 ? -0.006 -10.630 -18.466 1.00 95.88 96 LYS A C 1
ATOM 767 O O . LYS A 1 96 ? -0.626 -9.609 -18.174 1.00 95.88 96 LYS A O 1
ATOM 772 N N . GLU A 1 97 ? 0.210 -11.610 -17.591 1.00 97.12 97 GLU A N 1
ATOM 773 C CA . GLU A 1 97 ? -0.284 -11.569 -16.207 1.00 97.12 97 GLU A CA 1
ATOM 774 C C . GLU A 1 97 ? 0.350 -10.424 -15.411 1.00 97.12 97 GLU A C 1
ATOM 776 O O . GLU A 1 97 ? -0.365 -9.645 -14.775 1.00 97.12 97 GLU A O 1
ATOM 781 N N . LEU A 1 98 ? 1.676 -10.262 -15.511 1.00 96.88 98 LEU A N 1
ATOM 782 C CA . LEU A 1 98 ? 2.393 -9.176 -14.843 1.00 96.88 98 LEU A CA 1
ATOM 783 C C . LEU A 1 98 ? 1.916 -7.800 -15.331 1.00 96.88 98 LEU A C 1
ATOM 785 O O . LEU A 1 98 ? 1.687 -6.898 -14.526 1.00 96.88 98 LEU A O 1
ATOM 789 N N . LEU A 1 99 ? 1.716 -7.633 -16.640 1.00 95.06 99 LEU A N 1
ATOM 790 C CA . LEU A 1 99 ? 1.198 -6.394 -17.220 1.00 95.06 99 LEU A CA 1
ATOM 791 C C . LEU A 1 99 ? -0.221 -6.080 -16.742 1.00 95.06 99 LEU A C 1
ATOM 793 O O . LEU A 1 99 ? -0.501 -4.931 -16.400 1.00 95.06 99 LEU A O 1
ATOM 797 N N . VAL A 1 100 ? -1.111 -7.077 -16.708 1.00 94.38 100 VAL A N 1
ATOM 798 C CA . VAL A 1 100 ? -2.476 -6.913 -16.186 1.00 94.38 100 VAL A CA 1
ATOM 799 C C . VAL A 1 100 ? -2.431 -6.484 -14.722 1.00 94.38 100 VAL A C 1
ATOM 801 O O . VAL A 1 100 ? -3.105 -5.520 -14.358 1.00 94.38 100 VAL A O 1
ATOM 804 N N . HIS A 1 101 ? -1.594 -7.127 -13.906 1.00 94.88 101 HIS A N 1
ATOM 805 C CA . HIS A 1 101 ? -1.389 -6.734 -12.516 1.00 94.88 101 HIS A CA 1
ATOM 806 C C . HIS A 1 101 ? -0.895 -5.287 -12.390 1.00 94.88 101 HIS A C 1
ATOM 808 O O . HIS A 1 101 ? -1.512 -4.497 -11.680 1.00 94.88 101 HIS A O 1
ATOM 814 N N . ILE A 1 102 ? 0.178 -4.910 -13.096 1.00 94.94 102 ILE A N 1
ATOM 815 C CA . ILE A 1 102 ? 0.747 -3.555 -13.015 1.00 94.94 102 ILE A CA 1
ATOM 816 C C . ILE A 1 102 ? -0.284 -2.505 -13.437 1.00 94.94 102 ILE A C 1
ATOM 818 O O . ILE A 1 102 ? -0.443 -1.488 -12.761 1.00 94.94 102 ILE A O 1
ATOM 822 N N . LYS A 1 103 ? -1.022 -2.755 -14.524 1.00 92.50 103 LYS A N 1
ATOM 823 C CA . LYS A 1 103 ? -2.072 -1.847 -15.000 1.00 92.50 103 LYS A CA 1
ATOM 824 C C . LYS A 1 103 ? -3.205 -1.695 -13.989 1.00 92.50 103 LYS A C 1
ATOM 826 O O . LYS A 1 103 ? -3.661 -0.583 -13.753 1.00 92.50 103 LYS A O 1
ATOM 831 N N . LYS A 1 104 ? -3.652 -2.797 -13.393 1.00 89.94 104 LYS A N 1
ATOM 832 C CA . LYS A 1 104 ? -4.773 -2.792 -12.454 1.00 89.94 104 LYS A CA 1
ATOM 833 C C . LYS A 1 104 ? -4.401 -2.167 -11.108 1.00 89.94 104 LYS A C 1
ATOM 835 O O . LYS A 1 104 ? -5.148 -1.345 -10.592 1.00 89.94 104 LYS A O 1
ATOM 840 N N . GLU A 1 105 ? -3.260 -2.557 -10.550 1.00 90.31 105 GLU A N 1
ATOM 841 C CA . GLU A 1 105 ? -2.906 -2.242 -9.164 1.00 90.31 105 GLU A CA 1
ATOM 842 C C . GLU A 1 105 ? -2.030 -0.985 -9.037 1.00 90.31 105 GLU A C 1
ATOM 844 O O . GLU A 1 105 ? -2.093 -0.319 -8.008 1.00 90.31 105 GLU A O 1
ATOM 849 N N . HIS A 1 106 ? -1.242 -0.622 -10.064 1.00 93.00 106 HIS A N 1
ATOM 850 C CA . HIS A 1 106 ? -0.195 0.412 -9.939 1.00 93.00 106 HIS A CA 1
ATOM 851 C C . HIS A 1 106 ? -0.274 1.560 -10.951 1.00 93.00 106 HIS A C 1
ATOM 853 O O . HIS A 1 106 ? 0.295 2.620 -10.702 1.00 93.00 106 HIS A O 1
ATOM 859 N N . ALA A 1 107 ? -0.975 1.414 -12.078 1.00 91.88 107 ALA A N 1
ATOM 860 C CA . ALA A 1 107 ? -0.987 2.461 -13.109 1.00 91.88 107 ALA A CA 1
ATOM 861 C C . ALA A 1 107 ? -1.734 3.742 -12.695 1.00 91.88 107 ALA A C 1
ATOM 863 O O . ALA A 1 107 ? -1.473 4.802 -13.252 1.00 91.88 107 ALA A O 1
ATOM 864 N N . GLN A 1 108 ? -2.617 3.663 -11.695 1.00 90.94 108 GLN A N 1
ATOM 865 C CA . GLN A 1 108 ? -3.294 4.825 -11.098 1.00 90.94 108 GLN A CA 1
ATOM 866 C C . GLN A 1 108 ? -2.481 5.485 -9.968 1.00 90.94 108 GLN A C 1
ATOM 868 O O . GLN A 1 108 ? -2.903 6.487 -9.389 1.00 90.94 108 GLN A O 1
ATOM 873 N N . CYS A 1 109 ? -1.310 4.943 -9.630 1.00 94.25 109 CYS A N 1
ATOM 874 C CA . CYS A 1 109 ? -0.389 5.558 -8.686 1.00 94.25 109 CYS A CA 1
ATOM 875 C C . CYS A 1 109 ? 0.428 6.630 -9.420 1.00 94.25 109 CYS A C 1
ATOM 877 O O . CYS A 1 109 ? 1.514 6.363 -9.917 1.00 94.25 109 CYS A O 1
ATOM 879 N N . LEU A 1 110 ? -0.097 7.846 -9.552 1.00 94.62 110 LEU A N 1
ATOM 880 C CA . LEU A 1 110 ? 0.522 8.868 -10.408 1.00 94.62 110 LEU A CA 1
ATOM 881 C C . LEU A 1 110 ? 1.663 9.653 -9.742 1.00 94.62 110 LEU A C 1
ATOM 883 O O . LEU A 1 110 ? 2.167 10.612 -10.318 1.00 94.62 110 LEU A O 1
ATOM 887 N N . LEU A 1 111 ? 2.081 9.265 -8.537 1.00 95.88 111 LEU A N 1
ATOM 888 C CA . LEU A 1 111 ? 3.105 9.968 -7.769 1.00 95.88 111 LEU A CA 1
ATOM 889 C C . LEU A 1 111 ? 4.239 9.007 -7.427 1.00 95.88 111 LEU A C 1
ATOM 891 O O . LEU A 1 111 ? 4.028 7.998 -6.757 1.00 95.88 111 LEU A O 1
ATOM 895 N N . GLN A 1 112 ? 5.442 9.321 -7.890 1.00 96.75 112 GLN A N 1
ATOM 896 C CA . GLN A 1 112 ? 6.637 8.487 -7.786 1.00 96.75 112 GLN A CA 1
ATOM 897 C C . GLN A 1 112 ? 7.652 9.148 -6.852 1.00 96.75 112 GLN A C 1
ATOM 899 O O . GLN A 1 112 ? 7.914 10.340 -6.966 1.00 96.75 112 GLN A O 1
ATOM 904 N N . CYS A 1 113 ? 8.253 8.389 -5.940 1.00 96.31 113 CYS A N 1
ATOM 905 C CA . CYS A 1 113 ? 9.399 8.859 -5.168 1.00 96.31 113 CYS A CA 1
ATOM 906 C C . CYS A 1 113 ? 10.584 9.136 -6.106 1.00 96.31 113 CYS A C 1
ATOM 908 O O . CYS A 1 113 ? 10.884 8.310 -6.968 1.00 96.31 113 CYS A O 1
ATOM 910 N N . GLY A 1 114 ? 11.280 10.259 -5.915 1.00 95.88 114 GLY A N 1
ATOM 911 C CA . GLY A 1 114 ? 12.443 10.634 -6.726 1.00 95.88 114 GLY A CA 1
ATOM 912 C C . GLY A 1 114 ? 13.706 9.793 -6.506 1.00 95.88 114 GLY A C 1
ATOM 913 O O . GLY A 1 114 ? 14.665 9.961 -7.248 1.00 95.88 114 GLY A O 1
ATOM 914 N N . TYR A 1 115 ? 13.717 8.887 -5.520 1.00 94.31 115 TYR A N 1
ATOM 915 C CA . TYR A 1 115 ? 14.925 8.154 -5.103 1.00 94.31 115 TYR A CA 1
ATOM 916 C C . TYR A 1 115 ? 14.839 6.632 -5.263 1.00 94.31 115 TYR A C 1
ATOM 918 O O . TYR A 1 115 ? 15.857 5.939 -5.216 1.00 94.31 115 TYR A O 1
ATOM 926 N N . CYS A 1 116 ? 13.635 6.081 -5.418 1.00 95.44 116 CYS A N 1
ATOM 927 C CA . CYS A 1 116 ? 13.433 4.639 -5.524 1.00 95.44 116 CYS A CA 1
ATOM 928 C C . CYS A 1 116 ? 12.162 4.305 -6.295 1.00 95.44 116 CYS A C 1
ATOM 930 O O . CYS A 1 116 ? 11.435 5.190 -6.734 1.00 95.44 116 CYS A O 1
ATOM 932 N N . PHE A 1 117 ? 11.856 3.014 -6.428 1.00 95.69 117 PHE A N 1
ATOM 933 C CA . PHE A 1 117 ? 10.703 2.534 -7.193 1.00 95.69 117 PHE A CA 1
ATOM 934 C C . PHE A 1 117 ? 9.351 2.739 -6.490 1.00 95.69 117 PHE A C 1
ATOM 936 O O . PHE A 1 117 ? 8.323 2.399 -7.071 1.00 95.69 117 PHE A O 1
ATOM 943 N N . TYR A 1 118 ? 9.313 3.339 -5.294 1.00 95.75 118 TYR A N 1
ATOM 944 C CA . TYR A 1 118 ? 8.064 3.595 -4.575 1.00 95.75 118 TYR A CA 1
ATOM 945 C C . TYR A 1 118 ? 7.162 4.575 -5.310 1.00 95.75 118 TYR A C 1
ATOM 947 O O . TYR A 1 118 ? 7.576 5.665 -5.699 1.00 95.75 118 TYR A O 1
ATOM 955 N N . ARG A 1 119 ? 5.900 4.184 -5.464 1.00 95.12 119 ARG A N 1
ATOM 956 C CA . ARG A 1 119 ? 4.885 4.939 -6.184 1.00 95.12 119 ARG A CA 1
ATOM 957 C C . ARG A 1 119 ? 3.546 4.779 -5.480 1.00 95.12 119 ARG A C 1
ATOM 959 O O . ARG A 1 119 ? 3.223 3.685 -5.026 1.00 95.12 119 ARG A O 1
ATOM 966 N N . ALA A 1 120 ? 2.767 5.851 -5.401 1.00 95.31 120 ALA A N 1
ATOM 967 C CA . ALA A 1 120 ? 1.477 5.863 -4.725 1.00 95.31 120 ALA A CA 1
ATOM 968 C C . ALA A 1 120 ? 0.458 6.773 -5.423 1.00 95.31 120 ALA A C 1
ATOM 970 O O . ALA A 1 120 ? 0.792 7.591 -6.278 1.00 95.31 120 ALA A O 1
ATOM 971 N N . LYS A 1 121 ? -0.810 6.626 -5.038 1.00 93.06 121 LYS A N 1
ATOM 972 C CA . LYS A 1 121 ? -1.922 7.479 -5.476 1.00 93.06 121 LYS A CA 1
ATOM 973 C C . LYS A 1 121 ? -1.964 8.825 -4.748 1.00 93.06 121 LYS A C 1
ATOM 975 O O . LYS A 1 121 ? -2.492 9.792 -5.280 1.00 93.06 121 LYS A O 1
ATOM 980 N N . SER A 1 122 ? -1.427 8.897 -3.529 1.00 92.81 122 SER A N 1
ATOM 981 C CA . SER A 1 122 ? -1.453 10.103 -2.691 1.00 92.81 122 SER A CA 1
ATOM 982 C C . SER A 1 122 ? -0.046 10.603 -2.380 1.00 92.81 122 SER A C 1
ATOM 984 O O . SER A 1 122 ? 0.825 9.818 -2.000 1.00 92.81 122 SER A O 1
ATOM 986 N N . ILE A 1 123 ? 0.154 11.922 -2.456 1.00 93.75 123 ILE A N 1
ATOM 987 C CA . ILE A 1 123 ? 1.437 12.554 -2.120 1.00 93.75 123 ILE A CA 1
ATOM 988 C C . ILE A 1 123 ? 1.785 12.343 -0.650 1.00 93.75 123 ILE A C 1
ATOM 990 O O . ILE A 1 123 ? 2.952 12.200 -0.307 1.00 93.75 123 ILE A O 1
ATOM 994 N N . ALA A 1 124 ? 0.776 12.221 0.216 1.00 93.31 124 ALA A N 1
ATOM 995 C CA . ALA A 1 124 ? 0.995 11.940 1.621 1.00 93.31 124 ALA A CA 1
ATOM 996 C C . ALA A 1 124 ? 1.642 10.566 1.837 1.00 93.31 124 ALA A C 1
ATOM 998 O O . ALA A 1 124 ? 2.401 10.401 2.789 1.00 93.31 124 ALA A O 1
ATOM 999 N N . ASN A 1 125 ? 1.339 9.568 0.992 1.00 94.50 125 ASN A N 1
ATOM 1000 C CA . ASN A 1 125 ? 2.005 8.259 1.025 1.00 94.50 125 ASN A CA 1
ATOM 1001 C C . ASN A 1 125 ? 3.461 8.378 0.577 1.00 94.50 125 ASN A C 1
ATOM 1003 O O . ASN A 1 125 ? 4.335 7.858 1.257 1.00 94.50 125 ASN A O 1
ATOM 1007 N N . VAL A 1 126 ? 3.728 9.115 -0.506 1.00 95.25 126 VAL A N 1
ATOM 1008 C CA . VAL A 1 126 ? 5.102 9.359 -0.980 1.00 95.25 126 VAL A CA 1
ATOM 1009 C C . VAL A 1 126 ? 5.922 10.116 0.064 1.00 95.25 126 VAL A C 1
ATOM 1011 O O . VAL A 1 126 ? 7.069 9.763 0.312 1.00 95.25 126 VAL A O 1
ATOM 1014 N N . HIS A 1 127 ? 5.328 11.111 0.722 1.00 94.44 127 HIS A N 1
ATOM 1015 C CA . HIS A 1 127 ? 5.964 11.847 1.809 1.00 94.44 127 HIS A CA 1
ATOM 1016 C C . HIS A 1 127 ? 6.231 10.953 3.019 1.00 94.44 127 HIS A C 1
ATOM 1018 O O . HIS A 1 127 ? 7.346 10.935 3.526 1.00 94.44 127 HIS A O 1
ATOM 1024 N N . PHE A 1 128 ? 5.248 10.159 3.455 1.00 94.19 128 PHE A N 1
ATOM 1025 C CA . PHE A 1 128 ? 5.459 9.225 4.559 1.00 94.19 128 PHE A CA 1
ATOM 1026 C C . PHE A 1 128 ? 6.565 8.210 4.232 1.00 94.19 128 PHE A C 1
ATOM 1028 O O . PHE A 1 128 ? 7.480 8.047 5.033 1.00 94.19 128 PHE A O 1
ATOM 1035 N N . HIS A 1 129 ? 6.542 7.601 3.041 1.00 94.56 129 HIS A N 1
ATOM 1036 C CA . HIS A 1 129 ? 7.638 6.765 2.533 1.00 94.56 129 HIS A CA 1
ATOM 1037 C C . HIS A 1 129 ? 8.978 7.502 2.624 1.00 94.56 129 HIS A C 1
ATOM 1039 O O . HIS A 1 129 ? 9.907 7.013 3.250 1.00 94.56 129 HIS A O 1
ATOM 1045 N N . HIS A 1 130 ? 9.068 8.721 2.089 1.00 93.94 130 HIS A N 1
ATOM 1046 C CA . HIS A 1 130 ? 10.295 9.514 2.132 1.00 93.94 130 HIS A CA 1
ATOM 1047 C C . HIS A 1 130 ? 10.800 9.736 3.567 1.00 93.94 130 HIS A C 1
ATOM 1049 O O . HIS A 1 130 ? 11.964 9.475 3.841 1.00 93.94 130 HIS A O 1
ATOM 1055 N N . THR A 1 131 ? 9.930 10.102 4.512 1.00 93.56 131 THR A N 1
ATOM 1056 C CA . THR A 1 131 ? 10.333 10.296 5.917 1.00 93.56 131 THR A CA 1
ATOM 1057 C C . THR A 1 131 ? 10.823 9.020 6.613 1.00 93.56 131 THR A C 1
ATOM 1059 O O . THR A 1 131 ? 11.531 9.117 7.609 1.00 93.56 131 THR A O 1
ATOM 1062 N N . ASN A 1 132 ? 10.466 7.829 6.118 1.00 91.81 132 ASN A N 1
ATOM 1063 C CA . ASN A 1 132 ? 10.904 6.554 6.699 1.00 91.81 132 ASN A CA 1
ATOM 1064 C C . ASN A 1 132 ? 12.126 5.967 5.970 1.00 91.81 132 ASN A C 1
ATOM 1066 O O . ASN A 1 132 ? 13.004 5.385 6.606 1.00 91.81 132 ASN A O 1
ATOM 1070 N N . ASP A 1 133 ? 12.198 6.123 4.649 1.00 90.94 133 ASP A N 1
ATOM 1071 C CA . ASP A 1 133 ? 13.176 5.455 3.782 1.00 90.94 133 ASP A CA 1
ATOM 1072 C C . ASP A 1 133 ? 14.290 6.387 3.274 1.00 90.94 133 ASP A C 1
ATOM 1074 O O . ASP A 1 133 ? 15.369 5.912 2.927 1.00 90.94 133 ASP A O 1
ATOM 1078 N N . HIS A 1 134 ? 14.040 7.698 3.240 1.00 92.31 134 HIS A N 1
ATOM 1079 C CA . HIS A 1 134 ? 14.894 8.728 2.631 1.00 92.31 134 HIS A CA 1
ATOM 1080 C C . HIS A 1 134 ? 14.958 9.996 3.503 1.00 92.31 134 HIS A C 1
ATOM 1082 O O . HIS A 1 134 ? 14.891 11.121 3.016 1.00 92.31 134 HIS A O 1
ATOM 1088 N N . HIS A 1 135 ? 15.028 9.820 4.823 1.00 92.56 135 HIS A N 1
ATOM 1089 C CA . HIS A 1 135 ? 14.980 10.917 5.798 1.00 92.56 135 HIS A CA 1
ATOM 1090 C C . HIS A 1 135 ? 16.206 11.845 5.770 1.00 92.56 135 HIS A C 1
ATOM 1092 O O . HIS A 1 135 ? 16.220 12.847 6.482 1.00 92.56 135 HIS A O 1
ATOM 1098 N N . LYS A 1 136 ? 17.259 11.489 5.024 1.00 93.81 136 LYS A N 1
ATOM 1099 C CA . LYS A 1 136 ? 18.486 12.290 4.897 1.00 93.81 136 LYS A CA 1
ATOM 1100 C C . LYS A 1 136 ? 18.457 13.191 3.668 1.00 93.81 136 LYS A C 1
ATOM 1102 O O . LYS A 1 136 ? 19.261 14.111 3.558 1.00 93.81 136 LYS A O 1
ATOM 1107 N N . GLU A 1 137 ? 17.563 12.900 2.737 1.00 93.94 137 GLU A N 1
ATOM 1108 C CA . GLU A 1 137 ? 17.413 13.586 1.473 1.00 93.94 137 GLU A CA 1
ATOM 1109 C C . GLU A 1 137 ? 16.327 14.665 1.564 1.00 93.94 137 GLU A C 1
ATOM 1111 O O . GLU A 1 137 ? 15.462 14.648 2.436 1.00 93.94 137 GLU A O 1
ATOM 1116 N N . ILE A 1 138 ? 16.335 15.605 0.620 1.00 93.56 138 ILE A N 1
ATOM 1117 C CA . ILE A 1 138 ? 15.238 16.566 0.474 1.00 93.56 138 ILE A CA 1
ATOM 1118 C C . ILE A 1 138 ? 14.043 15.844 -0.154 1.00 93.56 138 ILE A C 1
ATOM 1120 O O . ILE A 1 138 ? 14.213 15.034 -1.072 1.00 93.56 138 ILE A O 1
ATOM 1124 N N . PHE A 1 139 ? 12.828 16.143 0.308 1.00 94.25 139 PHE A N 1
ATOM 1125 C CA . PHE A 1 139 ? 11.613 15.560 -0.255 1.00 94.25 139 PHE A CA 1
ATOM 1126 C C . PHE A 1 139 ? 11.532 15.792 -1.771 1.00 94.25 139 PHE A C 1
ATOM 1128 O O . PHE A 1 139 ? 11.528 16.928 -2.239 1.00 94.25 139 PHE A O 1
ATOM 1135 N N . CYS A 1 140 ? 11.454 14.694 -2.528 1.00 94.06 140 CYS A N 1
ATOM 1136 C CA . CYS A 1 140 ? 11.370 14.702 -3.984 1.00 94.06 140 CYS A CA 1
ATOM 1137 C C . CYS A 1 140 ? 10.298 13.715 -4.455 1.00 94.06 140 CYS A C 1
ATOM 1139 O O . CYS A 1 140 ? 10.380 12.504 -4.202 1.00 94.06 140 CYS A O 1
ATOM 1141 N N . ALA A 1 141 ? 9.297 14.241 -5.158 1.00 96.25 141 ALA A N 1
ATOM 1142 C CA . ALA A 1 141 ? 8.237 13.470 -5.786 1.00 96.25 141 ALA A CA 1
ATOM 1143 C C . ALA A 1 141 ? 8.108 13.855 -7.262 1.00 96.25 141 ALA A C 1
ATOM 1145 O O . ALA A 1 141 ? 8.217 15.022 -7.627 1.00 96.25 141 ALA A O 1
ATOM 1146 N N . LEU A 1 142 ? 7.848 12.866 -8.110 1.00 97.00 142 LEU A N 1
ATOM 1147 C CA . LEU A 1 142 ? 7.709 13.009 -9.554 1.00 97.00 142 LEU A CA 1
ATOM 1148 C C . LEU A 1 142 ? 6.266 12.708 -9.961 1.00 97.00 142 LEU A C 1
ATOM 1150 O O . LEU A 1 142 ? 5.698 11.692 -9.546 1.00 97.00 142 LEU A O 1
ATOM 1154 N N . GLN A 1 143 ? 5.694 13.548 -10.818 1.00 96.19 143 GLN A N 1
ATOM 1155 C CA . GLN A 1 143 ? 4.417 13.260 -11.464 1.00 96.19 143 GLN A CA 1
ATOM 1156 C C . GLN A 1 143 ? 4.594 12.165 -12.528 1.00 96.19 143 GLN A C 1
ATOM 1158 O O . GLN A 1 143 ? 5.514 12.202 -13.340 1.00 96.19 143 GLN A O 1
ATOM 1163 N N . CYS A 1 144 ? 3.734 11.160 -12.554 1.00 93.94 144 CYS A N 1
ATOM 1164 C CA . CYS A 1 144 ? 3.743 10.154 -13.614 1.00 93.94 144 CYS A CA 1
ATOM 1165 C C . CYS A 1 144 ? 2.723 10.505 -14.693 1.00 93.94 144 CYS A C 1
ATOM 1167 O O . CYS A 1 144 ? 1.719 11.158 -14.418 1.00 93.94 144 CYS A O 1
ATOM 1169 N N . GLU A 1 145 ? 2.980 10.030 -15.908 1.00 88.94 145 GLU A N 1
ATOM 1170 C CA . GLU A 1 145 ? 2.044 10.122 -17.026 1.00 88.94 145 GLU A CA 1
ATOM 1171 C C . GLU A 1 145 ? 0.718 9.447 -16.659 1.00 88.94 145 GLU A C 1
ATOM 1173 O O . GLU A 1 145 ? 0.685 8.273 -16.265 1.00 88.94 145 GLU A O 1
ATOM 1178 N N . GLN A 1 146 ? -0.372 10.206 -16.763 1.00 81.38 146 GLN A N 1
ATOM 1179 C CA . GLN A 1 146 ? -1.714 9.671 -16.616 1.00 81.38 146 GLN A CA 1
ATOM 1180 C C . GLN A 1 146 ? -2.076 8.929 -17.895 1.00 81.38 146 GLN A C 1
ATOM 1182 O O . GLN A 1 146 ? -1.977 9.474 -18.988 1.00 81.38 146 GLN A O 1
ATOM 1187 N N . ARG A 1 147 ? -2.525 7.684 -17.754 1.00 72.81 147 ARG A N 1
ATOM 1188 C CA . ARG A 1 147 ? -3.016 6.898 -18.883 1.00 72.81 147 ARG A CA 1
ATOM 1189 C C . ARG A 1 147 ? -4.511 6.730 -18.788 1.00 72.81 147 ARG A C 1
ATOM 1191 O O . ARG A 1 147 ? -5.025 6.403 -17.716 1.00 72.81 147 ARG A O 1
ATOM 1198 N N . GLU A 1 148 ? -5.180 6.891 -19.921 1.00 67.19 148 GLU A N 1
ATOM 1199 C CA . GLU A 1 148 ? -6.536 6.398 -20.094 1.00 67.19 148 GLU A CA 1
ATOM 1200 C C . GLU A 1 148 ? -6.492 4.880 -19.972 1.00 67.19 148 GLU A C 1
ATOM 1202 O O . GLU A 1 148 ? -6.071 4.140 -20.863 1.00 67.19 148 GLU A O 1
ATOM 1207 N N . LEU A 1 149 ? -6.847 4.405 -18.789 1.00 68.56 149 LEU A N 1
ATOM 1208 C CA . LEU A 1 149 ? -7.125 3.005 -18.595 1.00 68.56 149 LEU A CA 1
ATOM 1209 C C . LEU A 1 149 ? -8.632 2.877 -18.768 1.00 68.56 149 LEU A C 1
ATOM 1211 O O . LEU A 1 149 ? -9.381 3.495 -18.014 1.00 68.56 149 LEU A O 1
ATOM 1215 N N . ASN A 1 150 ? -9.065 2.054 -19.723 1.00 67.06 150 ASN A N 1
ATOM 1216 C CA . ASN A 1 150 ? -10.452 1.597 -19.835 1.00 67.06 150 ASN A CA 1
ATOM 1217 C C . ASN A 1 150 ? -10.776 0.660 -18.657 1.00 67.06 150 ASN A C 1
ATOM 1219 O O . ASN A 1 150 ? -11.039 -0.529 -18.833 1.00 67.06 150 ASN A O 1
ATOM 1223 N N . LEU A 1 151 ? -10.643 1.168 -17.432 1.00 64.94 151 LEU A N 1
ATOM 1224 C CA . LEU A 1 151 ? -10.994 0.462 -16.217 1.00 64.94 151 LEU A CA 1
ATOM 1225 C C . LEU A 1 151 ? -12.467 0.726 -15.929 1.00 64.94 151 LEU A C 1
ATOM 1227 O O . LEU A 1 151 ? -12.921 1.867 -16.047 1.00 64.94 151 LEU A O 1
ATOM 1231 N N . PRO A 1 152 ? -13.216 -0.300 -15.502 1.00 61.00 152 PRO A N 1
ATOM 1232 C CA . PRO A 1 152 ? -14.538 -0.063 -14.957 1.00 61.00 152 PRO A CA 1
ATOM 1233 C C . PRO A 1 152 ? -14.432 0.900 -13.761 1.00 61.00 152 PRO A C 1
ATOM 1235 O O . PRO A 1 152 ? -13.433 0.856 -13.029 1.00 61.00 152 PRO A O 1
ATOM 1238 N N . PRO A 1 153 ? -15.451 1.747 -13.524 1.00 61.19 153 PRO A N 1
ATOM 1239 C CA . PRO A 1 153 ? -15.494 2.604 -12.349 1.00 61.19 153 PRO A CA 1
ATOM 1240 C C . PRO A 1 153 ? -15.256 1.772 -11.088 1.00 61.19 153 PRO A C 1
ATOM 1242 O O . PRO A 1 153 ? -15.956 0.784 -10.842 1.00 61.19 153 PRO A O 1
ATOM 1245 N N . VAL A 1 154 ? -14.259 2.151 -10.287 1.00 64.12 154 VAL A N 1
ATOM 1246 C CA . VAL A 1 154 ? -13.986 1.468 -9.021 1.00 64.12 154 VAL A CA 1
ATOM 1247 C C . VAL A 1 154 ? -15.137 1.786 -8.072 1.00 64.12 154 VAL A C 1
ATOM 1249 O O . VAL A 1 154 ? -15.215 2.886 -7.530 1.00 64.12 154 VAL A O 1
ATOM 1252 N N . LYS A 1 155 ? -16.051 0.831 -7.874 1.00 67.00 155 LYS A N 1
ATOM 1253 C CA . LYS A 1 155 ? -17.064 0.935 -6.820 1.00 67.00 155 LYS A CA 1
ATOM 1254 C C . LYS A 1 155 ? -16.352 0.834 -5.475 1.00 67.00 155 LYS A C 1
ATOM 1256 O O . LYS A 1 155 ? -15.781 -0.210 -5.158 1.00 67.00 155 LYS A O 1
ATOM 1261 N N . GLU A 1 156 ? -16.357 1.919 -4.702 1.00 70.56 156 GLU A N 1
ATOM 1262 C CA . GLU A 1 156 ? -15.855 1.884 -3.331 1.00 70.56 156 GLU A CA 1
ATOM 1263 C C . GLU A 1 156 ? -16.687 0.881 -2.527 1.00 70.56 156 GLU A C 1
ATOM 1265 O O . GLU A 1 156 ? -17.915 0.967 -2.462 1.00 70.56 156 GLU A O 1
ATOM 1270 N N . LYS A 1 157 ? -16.007 -0.103 -1.941 1.00 81.50 157 LYS A N 1
ATOM 1271 C CA . LYS A 1 157 ? -16.642 -1.074 -1.055 1.00 81.50 157 LYS A CA 1
ATOM 1272 C C . LYS A 1 157 ? -17.106 -0.372 0.223 1.00 81.50 157 LYS A C 1
ATOM 1274 O O . LYS A 1 157 ? -16.388 0.499 0.728 1.00 81.50 157 LYS A O 1
ATOM 1279 N N . PRO A 1 158 ? -18.277 -0.730 0.777 1.00 85.38 158 PRO A N 1
ATOM 1280 C CA . PRO A 1 158 ? -18.698 -0.180 2.054 1.00 85.38 158 PRO A CA 1
ATOM 1281 C C . PRO A 1 158 ? -17.692 -0.596 3.130 1.00 85.38 158 PRO A C 1
ATOM 1283 O O . PRO A 1 158 ? -17.280 -1.751 3.199 1.00 85.38 158 PRO A O 1
ATOM 1286 N N . PHE A 1 159 ? -17.309 0.331 4.009 1.00 84.19 159 PHE A N 1
ATOM 1287 C CA . PHE A 1 159 ? -16.295 0.055 5.034 1.00 84.19 159 PHE A CA 1
ATOM 1288 C C . PHE A 1 159 ? -16.662 -1.113 5.969 1.00 84.19 159 PHE A C 1
ATOM 1290 O O . PHE A 1 159 ? -15.779 -1.738 6.548 1.00 84.19 159 PHE A O 1
ATOM 1297 N N . THR A 1 160 ? -17.955 -1.423 6.097 1.00 86.75 160 THR A N 1
ATOM 1298 C CA . THR A 1 160 ? -18.484 -2.557 6.868 1.00 86.75 160 THR A CA 1
ATOM 1299 C C . THR A 1 160 ? -18.042 -3.917 6.330 1.00 86.75 160 THR A C 1
ATOM 1301 O O . THR A 1 160 ? -18.184 -4.906 7.035 1.00 86.75 160 THR A O 1
ATOM 1304 N N . GLU A 1 161 ? -17.500 -3.985 5.110 1.00 88.94 161 GLU A N 1
ATOM 1305 C CA . GLU A 1 161 ? -16.862 -5.197 4.581 1.00 88.94 161 GLU A CA 1
ATOM 1306 C C . GLU A 1 161 ? -15.557 -5.534 5.324 1.00 88.94 161 GLU A C 1
ATOM 1308 O O . GLU A 1 161 ? -15.188 -6.699 5.436 1.00 88.94 161 GLU A O 1
ATOM 1313 N N . PHE A 1 162 ? -14.867 -4.524 5.863 1.00 89.62 162 PHE A N 1
ATOM 1314 C CA . PHE A 1 162 ? -13.552 -4.682 6.496 1.00 89.62 162 PHE A CA 1
ATOM 1315 C C . PHE A 1 162 ? -13.546 -4.353 7.986 1.00 89.62 162 PHE A C 1
ATOM 1317 O O . PHE A 1 162 ? -12.682 -4.824 8.725 1.00 89.62 162 PHE A O 1
ATOM 1324 N N . VAL A 1 163 ? -14.489 -3.521 8.428 1.00 89.81 163 VAL A N 1
ATOM 1325 C CA . VAL A 1 163 ? -14.582 -3.013 9.795 1.00 89.81 163 VAL A CA 1
ATOM 1326 C C . VAL A 1 163 ? -15.750 -3.695 10.490 1.00 89.81 163 VAL A C 1
ATOM 1328 O O . VAL A 1 163 ? -16.904 -3.303 10.327 1.00 89.81 163 VAL A O 1
ATOM 1331 N N . THR A 1 164 ? -15.441 -4.707 11.296 1.00 88.62 164 THR A N 1
ATOM 1332 C CA . THR A 1 164 ? -16.455 -5.495 12.009 1.00 88.62 164 THR A CA 1
ATOM 1333 C C . THR A 1 164 ? -16.825 -4.849 13.349 1.00 88.62 164 THR A C 1
ATOM 1335 O O . THR A 1 164 ? -15.933 -4.415 14.085 1.00 88.62 164 THR A O 1
ATOM 1338 N N . PRO A 1 165 ? -18.112 -4.758 13.715 1.00 90.94 165 PRO A N 1
ATOM 1339 C CA . PRO A 1 165 ? -18.517 -4.304 15.042 1.00 90.94 165 PRO A CA 1
ATOM 1340 C C . PRO A 1 165 ? -18.089 -5.293 16.136 1.00 90.94 165 PRO A C 1
ATOM 1342 O O . PRO A 1 165 ? -17.953 -6.492 15.897 1.00 90.94 165 PRO A O 1
ATOM 1345 N N . LEU A 1 166 ? -17.913 -4.780 17.348 1.00 90.12 166 LEU A N 1
ATOM 1346 C CA . LEU A 1 166 ? -17.712 -5.547 18.572 1.00 90.12 166 LEU A CA 1
ATOM 1347 C C . LEU A 1 166 ? -19.076 -5.847 19.199 1.00 90.12 166 LEU A C 1
ATOM 1349 O O . LEU A 1 166 ? -19.958 -4.984 19.233 1.00 90.12 166 LEU A O 1
ATOM 1353 N N . ARG A 1 167 ? -19.251 -7.070 19.700 1.00 90.88 167 ARG A N 1
ATOM 1354 C CA . ARG A 1 167 ? -20.490 -7.510 20.347 1.00 90.88 167 ARG A CA 1
ATOM 1355 C C . ARG A 1 167 ? -20.179 -8.222 21.648 1.00 90.88 167 ARG A C 1
ATOM 1357 O O . ARG A 1 167 ? -19.163 -8.905 21.736 1.00 90.88 167 ARG A O 1
ATOM 1364 N N . CYS A 1 168 ? -21.050 -8.090 22.638 1.00 88.44 168 CYS A N 1
ATOM 1365 C CA . CYS A 1 168 ? -20.982 -8.960 23.805 1.00 88.44 168 CYS A CA 1
ATOM 1366 C C . CYS A 1 168 ? -21.594 -10.329 23.465 1.00 88.44 168 CYS A C 1
ATOM 1368 O O . CYS A 1 168 ? -22.634 -10.392 22.818 1.00 88.44 168 CYS A O 1
ATOM 1370 N N . THR A 1 169 ? -20.949 -11.423 23.877 1.00 85.38 169 THR A N 1
ATOM 1371 C CA . THR A 1 169 ? -21.443 -12.804 23.679 1.00 85.38 169 THR A CA 1
ATOM 1372 C C . THR A 1 169 ? -22.105 -13.389 24.920 1.00 85.38 169 THR A C 1
ATOM 1374 O O . THR A 1 169 ? -22.267 -14.600 25.017 1.00 85.38 169 THR A O 1
ATOM 1377 N N . ARG A 1 170 ? -22.409 -12.558 25.916 1.00 84.88 170 ARG A N 1
ATOM 1378 C CA . ARG A 1 170 ? -23.049 -13.002 27.154 1.00 84.88 170 ARG A CA 1
ATOM 1379 C C . ARG A 1 170 ? -24.543 -13.168 26.942 1.00 84.88 170 ARG A C 1
ATOM 1381 O O . ARG A 1 170 ? -25.174 -12.289 26.360 1.00 84.88 170 ARG A O 1
ATOM 1388 N N . ASP A 1 171 ? -25.094 -14.253 27.473 1.00 83.62 171 ASP A N 1
ATOM 1389 C CA . ASP A 1 171 ? -26.531 -14.507 27.426 1.00 83.62 171 ASP A CA 1
ATOM 1390 C C . ASP A 1 171 ? -27.308 -13.340 28.046 1.00 83.62 171 ASP A C 1
ATOM 1392 O O . ASP A 1 171 ? -26.973 -12.843 29.123 1.00 83.62 171 ASP A O 1
ATOM 1396 N N . GLY A 1 172 ? -28.322 -12.863 27.321 1.00 83.88 172 GLY A N 1
ATOM 1397 C CA . GLY A 1 172 ? -29.130 -11.705 27.710 1.00 83.88 172 GLY A CA 1
ATOM 1398 C C . GLY A 1 172 ? -28.466 -10.338 27.500 1.00 83.88 172 GLY A C 1
ATOM 1399 O O . GLY A 1 172 ? -29.092 -9.320 27.791 1.00 83.88 172 GLY A O 1
ATOM 1400 N N . CYS A 1 173 ? -27.233 -10.273 26.980 1.00 88.50 173 CYS A N 1
ATOM 1401 C CA . CYS A 1 173 ? -26.552 -9.014 26.699 1.00 88.50 173 CYS A CA 1
ATOM 1402 C C . CYS A 1 173 ? -26.625 -8.631 25.216 1.00 88.50 173 CYS A C 1
ATOM 1404 O O . CYS A 1 173 ? -26.216 -9.387 24.340 1.00 88.50 173 CYS A O 1
ATOM 1406 N N . ASN A 1 174 ? -27.075 -7.405 24.945 1.00 86.75 174 ASN A N 1
ATOM 1407 C CA . ASN A 1 174 ? -27.289 -6.893 23.588 1.00 86.75 174 ASN A CA 1
ATOM 1408 C C . ASN A 1 174 ? -26.292 -5.793 23.193 1.00 86.75 174 ASN A C 1
ATOM 1410 O O . ASN A 1 174 ? -26.568 -5.019 22.275 1.00 86.75 174 ASN A O 1
ATOM 1414 N N . LEU A 1 175 ? -25.142 -5.678 23.877 1.00 88.94 175 LEU A N 1
ATOM 1415 C CA . LEU A 1 175 ? -24.155 -4.672 23.488 1.00 88.94 175 LEU A CA 1
ATOM 1416 C C . LEU A 1 175 ? -23.650 -4.954 22.066 1.00 88.94 175 LEU A C 1
ATOM 1418 O O . LEU A 1 175 ? -23.069 -6.004 21.783 1.00 88.94 175 LEU A O 1
ATOM 1422 N N . PHE A 1 176 ? -23.787 -3.939 21.221 1.00 90.00 176 PHE A N 1
ATOM 1423 C CA . PHE A 1 176 ? -23.251 -3.863 19.873 1.00 90.00 176 PHE A CA 1
ATOM 1424 C C . PHE A 1 176 ? -22.634 -2.474 19.670 1.00 90.00 176 PHE A C 1
ATOM 1426 O O . PHE A 1 176 ? -23.319 -1.466 19.831 1.00 90.00 176 PHE A O 1
ATOM 1433 N N . THR A 1 177 ? -21.345 -2.398 19.337 1.00 89.88 177 THR A N 1
ATOM 1434 C CA . THR A 1 177 ? -20.627 -1.118 19.198 1.00 89.88 177 THR A CA 1
ATOM 1435 C C . THR A 1 177 ? -19.453 -1.231 18.230 1.00 89.88 177 THR A C 1
ATOM 1437 O O . THR A 1 177 ? -18.833 -2.284 18.108 1.00 89.88 177 THR A O 1
ATOM 1440 N N . TYR A 1 178 ? -19.097 -0.146 17.545 1.00 90.50 178 TYR A N 1
ATOM 1441 C CA . TYR A 1 178 ? -17.830 -0.072 16.806 1.00 90.50 178 TYR A CA 1
ATOM 1442 C C . TYR A 1 178 ? -16.668 0.452 17.656 1.00 90.50 178 TYR A C 1
ATOM 1444 O O . TYR A 1 178 ? -15.519 0.418 17.211 1.00 90.50 178 TYR A O 1
ATOM 1452 N N . MET A 1 179 ? -16.951 0.904 18.870 1.00 89.44 179 MET A N 1
ATOM 1453 C CA . MET A 1 179 ? -16.045 1.701 19.685 1.00 89.44 179 MET A CA 1
ATOM 1454 C C . MET A 1 179 ? -15.365 0.820 20.722 1.00 89.44 179 MET A C 1
ATOM 1456 O O . MET A 1 179 ? -16.007 0.009 21.399 1.00 89.44 179 MET A O 1
ATOM 1460 N N . LEU A 1 180 ? -14.039 0.925 20.784 1.00 88.88 180 LEU A N 1
ATOM 1461 C CA . LEU A 1 180 ? -13.226 0.010 21.575 1.00 88.88 180 LEU A CA 1
ATOM 1462 C C . LEU A 1 180 ? -13.379 0.300 23.071 1.00 88.88 180 LEU A C 1
ATOM 1464 O O . LEU A 1 180 ? -13.505 -0.620 23.873 1.00 88.88 180 LEU A O 1
ATOM 1468 N N . ASP A 1 181 ? -13.415 1.579 23.423 1.00 87.44 181 ASP A N 1
ATOM 1469 C CA . ASP A 1 181 ? -13.638 2.108 24.767 1.00 87.44 181 ASP A CA 1
ATOM 1470 C C . ASP A 1 181 ? -15.011 1.727 25.330 1.00 87.44 181 ASP A C 1
ATOM 1472 O O . ASP A 1 181 ? -15.073 1.198 26.442 1.00 87.44 181 ASP A O 1
ATOM 1476 N N . THR A 1 182 ? -16.096 1.906 24.567 1.00 89.75 182 THR A N 1
ATOM 1477 C CA . THR A 1 182 ? -17.441 1.483 24.985 1.00 89.75 182 THR A CA 1
ATOM 1478 C C . THR A 1 182 ? -17.473 -0.022 25.243 1.00 89.75 182 THR A C 1
ATOM 1480 O O . THR A 1 182 ? -18.001 -0.462 26.263 1.00 89.75 182 THR A O 1
ATOM 1483 N N . TYR A 1 183 ? -16.877 -0.820 24.346 1.00 89.38 183 TYR A N 1
ATOM 1484 C CA . TYR A 1 183 ? -16.813 -2.275 24.496 1.00 89.38 183 TYR A CA 1
ATOM 1485 C C . TYR A 1 183 ? -16.041 -2.682 25.754 1.00 89.38 183 TYR A C 1
ATOM 1487 O O . TYR A 1 183 ? -16.537 -3.474 26.552 1.00 89.38 183 TYR A O 1
ATOM 1495 N N . CYS A 1 184 ? -14.858 -2.103 25.975 1.00 87.44 184 CYS A N 1
ATOM 1496 C CA . CYS A 1 184 ? -14.045 -2.409 27.151 1.00 87.44 184 CYS A CA 1
ATOM 1497 C C . CYS A 1 184 ? -14.747 -2.010 28.447 1.00 87.44 184 CYS A C 1
ATOM 1499 O O . CYS A 1 184 ? -14.815 -2.812 29.375 1.00 87.44 184 CYS A O 1
ATOM 1501 N N . THR A 1 185 ? -15.297 -0.796 28.495 1.00 88.88 185 THR A N 1
ATOM 1502 C CA . THR A 1 185 ? -15.983 -0.273 29.681 1.00 88.88 185 THR A CA 1
ATOM 1503 C C . THR A 1 185 ? -17.169 -1.153 30.046 1.00 88.88 185 THR A C 1
ATOM 1505 O O . THR A 1 185 ? -17.311 -1.522 31.206 1.00 88.88 185 THR A O 1
ATOM 1508 N N . HIS A 1 186 ? -17.969 -1.554 29.056 1.00 89.69 186 HIS A N 1
ATOM 1509 C CA . HIS A 1 186 ? -19.089 -2.467 29.252 1.00 89.69 186 HIS A CA 1
ATOM 1510 C C . HIS A 1 186 ? -18.659 -3.830 29.802 1.00 89.69 186 HIS A C 1
ATOM 1512 O O . HIS A 1 186 ? -19.272 -4.324 30.747 1.00 89.69 186 HIS A O 1
ATOM 1518 N N . LEU A 1 187 ? -17.619 -4.445 29.226 1.00 87.56 187 LEU A N 1
ATOM 1519 C CA . LEU A 1 187 ? -17.158 -5.750 29.696 1.00 87.56 187 LEU A CA 1
ATOM 1520 C C . LEU A 1 187 ? -16.748 -5.695 31.173 1.00 87.56 187 LEU A C 1
ATOM 1522 O O . LEU A 1 187 ? -17.132 -6.578 31.934 1.00 87.56 187 LEU A O 1
ATOM 1526 N N . ILE A 1 188 ? -16.033 -4.642 31.579 1.00 86.44 188 ILE A N 1
ATOM 1527 C CA . ILE A 1 188 ? -15.601 -4.457 32.970 1.00 86.44 188 ILE A CA 1
ATOM 1528 C C . ILE A 1 188 ? -16.800 -4.173 33.884 1.00 86.44 188 ILE A C 1
ATOM 1530 O O . ILE A 1 188 ? -16.944 -4.823 34.916 1.00 86.44 188 ILE A O 1
ATOM 1534 N N . SER A 1 189 ? -17.653 -3.206 33.528 1.00 88.75 189 SER A N 1
ATOM 1535 C CA . SER A 1 189 ? -18.698 -2.704 34.429 1.00 88.75 189 SER A CA 1
ATOM 1536 C C . SER A 1 189 ? -19.892 -3.646 34.576 1.00 88.75 189 SER A C 1
ATOM 1538 O O . SER A 1 189 ? -20.516 -3.660 35.633 1.00 88.75 189 SER A O 1
ATOM 1540 N N . VAL A 1 190 ? -20.205 -4.437 33.543 1.00 87.12 190 VAL A N 1
ATOM 1541 C CA . VAL A 1 190 ? -21.376 -5.330 33.527 1.00 87.12 190 VAL A CA 1
ATOM 1542 C C . VAL A 1 190 ? -20.993 -6.790 33.776 1.00 87.12 190 VAL A C 1
ATOM 1544 O O . VAL A 1 190 ? -21.754 -7.525 34.402 1.00 87.12 190 VAL A O 1
ATOM 1547 N N . HIS A 1 191 ? -19.826 -7.236 33.298 1.00 84.81 191 HIS A N 1
ATOM 1548 C CA . HIS A 1 191 ? -19.436 -8.654 33.320 1.00 84.81 191 HIS A CA 1
ATOM 1549 C C . HIS A 1 191 ? -18.158 -8.949 34.128 1.00 84.81 191 HIS A C 1
ATOM 1551 O O . HIS A 1 191 ? -17.780 -10.118 34.268 1.00 84.81 191 HIS A O 1
ATOM 1557 N N . GLY A 1 192 ? -17.503 -7.927 34.687 1.00 82.00 192 GLY A N 1
ATOM 1558 C CA . GLY A 1 192 ? -16.292 -8.074 35.492 1.00 82.00 192 GLY A CA 1
ATOM 1559 C C . GLY A 1 192 ? -15.102 -8.627 34.698 1.00 82.00 192 GLY A C 1
ATOM 1560 O O . GLY A 1 192 ? -14.823 -8.210 33.576 1.00 82.00 192 GLY A O 1
ATOM 1561 N N . ASN A 1 193 ? -14.373 -9.583 35.285 1.00 73.56 193 ASN A N 1
ATOM 1562 C CA . ASN A 1 193 ? -13.087 -10.063 34.753 1.00 73.56 193 ASN A CA 1
ATOM 1563 C C . ASN A 1 193 ? -13.180 -11.243 33.777 1.00 73.56 193 ASN A C 1
ATOM 1565 O O . ASN A 1 193 ? -12.154 -11.716 33.291 1.00 73.56 193 ASN A O 1
ATOM 1569 N N . ASN A 1 194 ? -14.375 -11.753 33.482 1.00 76.94 194 ASN A N 1
ATOM 1570 C CA . ASN A 1 194 ? -14.511 -12.895 32.586 1.00 76.94 194 ASN A CA 1
ATOM 1571 C C . ASN A 1 194 ? -14.692 -12.407 31.135 1.00 76.94 194 ASN A C 1
ATOM 1573 O O . ASN A 1 194 ? -15.802 -12.263 30.611 1.00 76.94 194 ASN A O 1
ATOM 1577 N N . LEU A 1 195 ? -13.551 -12.101 30.516 1.00 86.62 195 LEU A N 1
ATOM 1578 C CA . LEU A 1 195 ? -13.437 -11.436 29.224 1.00 86.62 195 LEU A CA 1
ATOM 1579 C C . LEU A 1 195 ? -13.285 -12.474 28.113 1.00 86.62 195 LEU A C 1
ATOM 1581 O O . LEU A 1 195 ? -12.287 -13.188 28.043 1.00 86.62 195 LEU A O 1
ATOM 1585 N N . THR A 1 196 ? -14.273 -12.549 27.227 1.00 88.12 196 THR A N 1
ATOM 1586 C CA . THR A 1 196 ? -14.299 -13.516 26.125 1.00 88.12 196 THR A CA 1
ATOM 1587 C C . THR A 1 196 ? -14.263 -12.790 24.786 1.00 88.12 196 THR A C 1
ATOM 1589 O O . THR A 1 196 ? -14.920 -11.765 24.600 1.00 88.12 196 THR A O 1
ATOM 1592 N N . CYS A 1 197 ? -13.478 -13.304 23.843 1.00 89.81 197 CYS A N 1
ATOM 1593 C CA . CYS A 1 197 ? -13.445 -12.787 22.483 1.00 89.81 197 CYS A CA 1
ATOM 1594 C C . CYS A 1 197 ? -14.724 -13.156 21.727 1.00 89.81 197 CYS A C 1
ATOM 1596 O O . CYS A 1 197 ? -15.022 -14.335 21.561 1.00 89.81 197 CYS A O 1
ATOM 1598 N N . HIS A 1 198 ? -15.439 -12.164 21.193 1.00 87.88 198 HIS A N 1
ATOM 1599 C CA . HIS A 1 198 ? -16.642 -12.400 20.390 1.00 87.88 198 HIS A CA 1
ATOM 1600 C C . HIS A 1 198 ? -16.379 -13.194 19.103 1.00 87.88 198 HIS A C 1
ATOM 1602 O O . HIS A 1 198 ? -17.236 -13.946 18.653 1.00 87.88 198 HIS A O 1
ATOM 1608 N N . PHE A 1 199 ? -15.192 -13.037 18.515 1.00 90.19 199 PHE A N 1
ATOM 1609 C CA . PHE A 1 199 ? -14.871 -13.615 17.212 1.00 90.19 199 PHE A CA 1
ATOM 1610 C C . PHE A 1 199 ? -14.501 -15.100 17.275 1.00 90.19 199 PHE A C 1
ATOM 1612 O O . PHE A 1 199 ? -14.678 -15.807 16.288 1.00 90.19 199 PHE A O 1
ATOM 1619 N N . CYS A 1 200 ? -13.966 -15.578 18.403 1.00 93.00 200 CYS A N 1
ATOM 1620 C CA . CYS A 1 200 ? -13.491 -16.962 18.526 1.00 93.00 200 CYS A CA 1
ATOM 1621 C C . CYS A 1 200 ? -13.770 -17.633 19.879 1.00 93.00 200 CYS A C 1
ATOM 1623 O O . CYS A 1 200 ? -13.368 -18.773 20.082 1.00 93.00 200 CYS A O 1
ATOM 1625 N N . GLY A 1 201 ? -14.406 -16.944 20.828 1.00 90.38 201 GLY A N 1
ATOM 1626 C CA . GLY A 1 201 ? -14.711 -17.489 22.153 1.00 90.38 201 GLY A CA 1
ATOM 1627 C C . GLY A 1 201 ? -13.510 -17.620 23.096 1.00 90.38 201 GLY A C 1
ATOM 1628 O O . GLY A 1 201 ? -13.655 -18.135 24.200 1.00 90.38 201 GLY A O 1
ATOM 1629 N N . MET A 1 202 ? -12.316 -17.162 22.705 1.00 90.94 202 MET A N 1
ATOM 1630 C CA . MET A 1 202 ? -11.127 -17.276 23.551 1.00 90.94 202 MET A CA 1
ATOM 1631 C C . MET A 1 202 ? -11.234 -16.382 24.791 1.00 90.94 202 MET A C 1
ATOM 1633 O O . MET A 1 202 ? -11.472 -15.176 24.680 1.00 90.94 202 MET A O 1
ATOM 1637 N N . GLN A 1 203 ? -10.999 -16.967 25.966 1.00 90.25 203 GLN A N 1
ATOM 1638 C CA . GLN A 1 203 ? -10.983 -16.244 27.236 1.00 90.25 203 GLN A CA 1
ATOM 1639 C C . GLN A 1 203 ? -9.649 -15.546 27.488 1.00 90.25 203 GLN A C 1
ATOM 1641 O O . GLN A 1 203 ? -8.574 -16.017 27.104 1.00 90.25 203 GLN A O 1
ATOM 1646 N N . ARG A 1 204 ? -9.730 -14.401 28.160 1.00 90.81 204 ARG A N 1
ATOM 1647 C CA . ARG A 1 204 ? -8.608 -13.553 28.543 1.00 90.81 204 ARG A CA 1
ATOM 1648 C C . ARG A 1 204 ? -8.830 -13.031 29.957 1.00 90.81 204 ARG A C 1
ATOM 1650 O O . ARG A 1 204 ? -9.958 -12.828 30.386 1.00 90.81 204 ARG A O 1
ATOM 1657 N N . ASN A 1 205 ? -7.739 -12.821 30.681 1.00 87.25 205 ASN A N 1
ATOM 1658 C CA . ASN A 1 205 ? -7.775 -12.402 32.084 1.00 87.25 205 ASN A CA 1
ATOM 1659 C C . ASN A 1 205 ? -7.701 -10.877 32.265 1.00 87.25 205 ASN A C 1
ATOM 1661 O O . ASN A 1 205 ? -7.943 -10.375 33.355 1.00 87.25 205 ASN A O 1
ATOM 1665 N N . THR A 1 206 ? -7.352 -10.136 31.209 1.00 90.00 206 THR A N 1
ATOM 1666 C CA . THR A 1 206 ? -7.253 -8.671 31.221 1.00 90.00 206 THR A CA 1
ATOM 1667 C C . THR A 1 206 ? -7.759 -8.083 29.909 1.00 90.00 206 THR A C 1
ATOM 1669 O O . THR A 1 206 ? -7.588 -8.687 28.845 1.00 90.00 206 THR A O 1
ATOM 1672 N N . ILE A 1 207 ? -8.314 -6.869 29.963 1.00 89.25 207 ILE A N 1
ATOM 1673 C CA . ILE A 1 207 ? -8.780 -6.138 28.774 1.00 89.25 207 ILE A CA 1
ATOM 1674 C C . ILE A 1 207 ? -7.640 -5.937 27.782 1.00 89.25 207 ILE A C 1
ATOM 1676 O O . ILE A 1 207 ? -7.804 -6.214 26.599 1.00 89.25 207 ILE A O 1
ATOM 1680 N N . SER A 1 208 ? -6.455 -5.553 28.258 1.00 90.44 208 SER A N 1
ATOM 1681 C CA . SER A 1 208 ? -5.278 -5.371 27.407 1.00 90.44 208 SER A CA 1
ATOM 1682 C C . SER A 1 208 ? -4.920 -6.647 26.641 1.00 90.44 208 SER A C 1
ATOM 1684 O O . SER A 1 208 ? -4.646 -6.589 25.443 1.00 90.44 208 SER A O 1
ATOM 1686 N N . SER A 1 209 ? -4.974 -7.816 27.294 1.00 92.06 209 SER A N 1
ATOM 1687 C CA . SER A 1 209 ? -4.727 -9.098 26.620 1.00 92.06 209 SER A CA 1
ATOM 1688 C C . SER A 1 209 ? -5.836 -9.481 25.631 1.00 92.06 209 SER A C 1
ATOM 1690 O O . SER A 1 209 ? -5.532 -10.059 24.587 1.00 92.06 209 SER A O 1
ATOM 1692 N N . LEU A 1 210 ? -7.096 -9.116 25.907 1.00 91.06 210 LEU A N 1
ATOM 1693 C CA . LEU A 1 210 ? -8.213 -9.293 24.976 1.00 91.06 210 LEU A CA 1
ATOM 1694 C C . LEU A 1 210 ? -8.069 -8.410 23.741 1.00 91.06 210 LEU A C 1
ATOM 1696 O O . LEU A 1 210 ? -8.173 -8.913 22.629 1.00 91.06 210 LEU A O 1
ATOM 1700 N N . LEU A 1 211 ? -7.772 -7.126 23.917 1.00 89.81 211 LEU A N 1
ATOM 1701 C CA . LEU A 1 211 ? -7.567 -6.197 22.809 1.00 89.81 211 LEU A CA 1
ATOM 1702 C C . LEU A 1 211 ? -6.369 -6.589 21.951 1.00 89.81 211 LEU A C 1
ATOM 1704 O O . LEU A 1 211 ? -6.464 -6.585 20.726 1.00 89.81 211 LEU A O 1
ATOM 1708 N N . LYS A 1 212 ? -5.261 -6.985 22.586 1.00 92.00 212 LYS A N 1
ATOM 1709 C CA . LYS A 1 212 ? -4.094 -7.512 21.876 1.00 92.00 212 LYS A CA 1
ATOM 1710 C C . LYS A 1 212 ? -4.470 -8.737 21.041 1.00 92.00 212 LYS A C 1
ATOM 1712 O O . LYS A 1 212 ? -4.131 -8.793 19.866 1.00 92.00 212 LYS A O 1
ATOM 1717 N N . HIS A 1 213 ? -5.219 -9.672 21.621 1.00 93.31 213 HIS A N 1
ATOM 1718 C CA . HIS A 1 213 ? -5.714 -10.843 20.905 1.00 93.31 213 HIS A CA 1
ATOM 1719 C C . HIS A 1 213 ? -6.639 -10.475 19.735 1.00 93.31 213 HIS A C 1
ATOM 1721 O O . HIS A 1 213 ? -6.429 -10.978 18.637 1.00 93.31 213 HIS A O 1
ATOM 1727 N N . CYS A 1 214 ? -7.619 -9.588 19.933 1.00 92.19 214 CYS A N 1
ATOM 1728 C CA . CYS A 1 214 ? -8.506 -9.123 18.864 1.00 92.19 214 CYS A CA 1
ATOM 1729 C C . CYS A 1 214 ? -7.725 -8.477 17.715 1.00 92.19 214 CYS A C 1
ATOM 1731 O O . CYS A 1 214 ? -8.029 -8.712 16.546 1.00 92.19 214 CYS A O 1
ATOM 1733 N N . ASN A 1 215 ? -6.685 -7.713 18.043 1.00 92.19 215 ASN A N 1
ATOM 1734 C CA . ASN A 1 215 ? -5.819 -7.092 17.058 1.00 92.19 215 ASN A CA 1
ATOM 1735 C C . ASN A 1 215 ? -4.993 -8.132 16.281 1.00 92.19 215 ASN A C 1
ATOM 1737 O O . ASN A 1 215 ? -5.008 -8.146 15.056 1.00 92.19 215 ASN A O 1
ATOM 1741 N N . GLU A 1 216 ? -4.307 -9.039 16.977 1.00 92.25 216 GLU A N 1
ATOM 1742 C CA . GLU A 1 216 ? -3.386 -10.005 16.359 1.00 92.25 216 GLU A CA 1
ATOM 1743 C C . GLU A 1 216 ? -4.104 -11.145 15.622 1.00 92.25 216 GLU A C 1
ATOM 1745 O O . GLU A 1 216 ? -3.639 -11.583 14.573 1.00 92.25 216 GLU A O 1
ATOM 1750 N N . ALA A 1 217 ? -5.231 -11.630 16.153 1.00 93.31 217 ALA A N 1
ATOM 1751 C CA . ALA A 1 217 ? -5.953 -12.778 15.602 1.00 93.31 217 ALA A CA 1
ATOM 1752 C C . ALA A 1 217 ? -7.063 -12.386 14.618 1.00 93.31 217 ALA A C 1
ATOM 1754 O O . ALA A 1 217 ? -7.405 -13.175 13.738 1.00 93.31 217 ALA A O 1
ATOM 1755 N N . HIS A 1 218 ? -7.645 -11.192 14.769 1.00 92.38 218 HIS A N 1
ATOM 1756 C CA . HIS A 1 218 ? -8.822 -10.769 14.000 1.00 92.38 218 HIS A CA 1
ATOM 1757 C C . HIS A 1 218 ? -8.643 -9.417 13.303 1.00 92.38 218 HIS A C 1
ATOM 1759 O O . HIS A 1 218 ? -9.537 -8.994 12.575 1.00 92.38 218 HIS A O 1
ATOM 1765 N N . GLY A 1 219 ? -7.514 -8.731 13.517 1.00 92.44 219 GLY A N 1
ATOM 1766 C CA . GLY A 1 219 ? -7.251 -7.425 12.918 1.00 92.44 219 GLY A CA 1
ATOM 1767 C C . GLY A 1 219 ? -8.189 -6.320 13.415 1.00 92.44 219 GLY A C 1
ATOM 1768 O O . GLY A 1 219 ? -8.427 -5.327 12.730 1.00 92.44 219 GLY A O 1
ATOM 1769 N N . VAL A 1 220 ? -8.737 -6.477 14.623 1.00 92.00 220 VAL A N 1
ATOM 1770 C CA . VAL A 1 220 ? -9.602 -5.476 15.253 1.00 92.00 220 VAL A CA 1
ATOM 1771 C C . VAL A 1 220 ? -8.795 -4.701 16.290 1.00 92.00 220 VAL A C 1
ATOM 1773 O O . VAL A 1 220 ? -8.560 -5.180 17.398 1.00 92.00 220 VAL A O 1
ATOM 1776 N N . GLY A 1 221 ? -8.370 -3.494 15.914 1.00 92.69 221 GLY A N 1
ATOM 1777 C CA . GLY A 1 221 ? -7.593 -2.576 16.751 1.00 92.69 221 GLY A CA 1
ATOM 1778 C C . GLY A 1 221 ? -8.226 -1.187 16.856 1.00 92.69 221 GLY A C 1
ATOM 1779 O O . GLY A 1 221 ? -9.275 -0.925 16.271 1.00 92.69 221 GLY A O 1
ATOM 1780 N N . LEU A 1 222 ? -7.574 -0.287 17.597 1.00 92.38 222 LEU A N 1
ATOM 1781 C CA . LEU A 1 222 ? -7.988 1.114 17.756 1.00 92.38 222 LEU A CA 1
ATOM 1782 C C . LEU A 1 222 ? -8.072 1.849 16.410 1.00 92.38 222 LEU A C 1
ATOM 1784 O O . LEU A 1 222 ? -9.003 2.617 16.172 1.00 92.38 222 LEU A O 1
ATOM 1788 N N . TYR A 1 223 ? -7.108 1.577 15.534 1.00 93.81 223 TYR A N 1
ATOM 1789 C CA . TYR A 1 223 ? -7.091 1.998 14.144 1.00 93.81 223 TYR A CA 1
ATOM 1790 C C . TYR A 1 223 ? -7.362 0.791 13.252 1.00 93.81 223 TYR A C 1
ATOM 1792 O O . TYR A 1 223 ? -6.779 -0.273 13.464 1.00 93.81 223 TYR A O 1
ATOM 1800 N N . GLN A 1 224 ? -8.201 0.954 12.230 1.00 94.00 224 GLN A N 1
ATOM 1801 C CA . GLN A 1 224 ? -8.512 -0.122 11.287 1.00 94.00 224 GLN A CA 1
ATOM 1802 C C . GLN A 1 224 ? -8.528 0.364 9.842 1.00 94.00 224 GLN A C 1
ATOM 1804 O O . GLN A 1 224 ? -9.010 1.459 9.537 1.00 94.00 224 GLN A O 1
ATOM 1809 N N . CYS A 1 225 ? -7.975 -0.457 8.954 1.00 94.06 225 CYS A N 1
ATOM 1810 C CA . CYS A 1 225 ? -7.899 -0.174 7.531 1.00 94.06 225 CYS A CA 1
ATOM 1811 C C . CYS A 1 225 ? -9.294 -0.200 6.887 1.00 94.06 225 CYS A C 1
ATOM 1813 O O . CYS A 1 225 ? -10.151 -1.005 7.242 1.00 94.06 225 CYS A O 1
ATOM 1815 N N . LEU A 1 226 ? -9.512 0.681 5.909 1.00 92.94 226 LEU A N 1
ATOM 1816 C CA . LEU A 1 226 ? -10.736 0.716 5.100 1.00 92.94 226 LEU A CA 1
ATOM 1817 C C . LEU A 1 226 ? -10.676 -0.181 3.857 1.00 92.94 226 LEU A C 1
ATOM 1819 O O . LEU A 1 226 ? -11.633 -0.212 3.090 1.00 92.94 226 LEU A O 1
ATOM 1823 N N . TYR A 1 227 ? -9.553 -0.863 3.635 1.00 91.88 227 TYR A N 1
ATOM 1824 C CA . TYR A 1 227 ? -9.277 -1.623 2.411 1.00 91.88 227 TYR A CA 1
ATOM 1825 C C . TYR A 1 227 ? -8.992 -3.107 2.671 1.00 91.88 227 TYR A C 1
ATOM 1827 O O . TYR A 1 227 ? -8.928 -3.892 1.727 1.00 91.88 227 TYR A O 1
ATOM 1835 N N . CYS A 1 228 ? -8.795 -3.494 3.933 1.00 93.25 228 CYS A N 1
ATOM 1836 C CA . CYS A 1 228 ? -8.643 -4.877 4.370 1.00 93.25 228 CYS A CA 1
ATOM 1837 C C . CYS A 1 228 ? -8.889 -4.994 5.884 1.00 93.25 228 CYS A C 1
ATOM 1839 O O . CYS A 1 228 ? -9.032 -3.991 6.579 1.00 93.25 228 CYS A O 1
ATOM 1841 N N . VAL A 1 229 ? -8.874 -6.220 6.408 1.00 93.25 229 VAL A N 1
ATOM 1842 C CA . VAL A 1 229 ? -9.122 -6.524 7.830 1.00 93.25 229 VAL A CA 1
ATOM 1843 C C . VAL A 1 229 ? -7.976 -6.138 8.777 1.00 93.25 229 VAL A C 1
ATOM 1845 O O . VAL A 1 229 ? -7.988 -6.544 9.925 1.00 93.25 229 VAL A O 1
ATOM 1848 N N . PHE A 1 230 ? -6.962 -5.388 8.339 1.00 94.75 230 PHE A N 1
ATOM 1849 C CA . PHE A 1 230 ? -5.831 -5.027 9.198 1.00 94.75 230 PHE A CA 1
ATOM 1850 C C . PHE A 1 230 ? -6.211 -3.980 10.254 1.00 94.75 230 PHE A C 1
ATOM 1852 O O . PHE A 1 230 ? -6.763 -2.924 9.924 1.00 94.75 230 PHE A O 1
ATOM 1859 N N . GLY A 1 231 ? -5.814 -4.235 11.502 1.00 94.56 231 GLY A N 1
ATOM 1860 C CA . GLY A 1 231 ? -5.957 -3.321 12.631 1.00 94.56 231 GLY A CA 1
ATOM 1861 C C . GLY A 1 231 ? -4.647 -3.117 13.384 1.00 94.56 231 GLY A C 1
ATOM 1862 O O . GLY A 1 231 ? -3.685 -3.867 13.223 1.00 94.56 231 GLY A O 1
ATOM 1863 N N . THR A 1 232 ? -4.601 -2.059 14.190 1.00 94.56 232 THR A N 1
ATOM 1864 C CA . THR A 1 232 ? -3.495 -1.770 15.112 1.00 94.56 232 THR A CA 1
ATOM 1865 C C . THR A 1 232 ? -3.954 -0.846 16.243 1.00 94.56 232 THR A C 1
ATOM 1867 O O . THR A 1 232 ? -5.012 -0.223 16.175 1.00 94.56 232 THR A O 1
ATOM 1870 N N . SER A 1 233 ? -3.167 -0.751 17.312 1.00 92.12 233 SER A N 1
ATOM 1871 C CA . SER A 1 233 ? -3.335 0.223 18.387 1.00 92.12 233 SER A CA 1
ATOM 1872 C C . SER A 1 233 ? -2.708 1.593 18.099 1.00 92.12 233 SER A C 1
ATOM 1874 O O . SER A 1 233 ? -2.988 2.528 18.845 1.00 92.12 233 SER A O 1
ATOM 1876 N N . THR A 1 234 ? -1.879 1.751 17.058 1.00 92.31 234 THR A N 1
ATOM 1877 C CA . THR A 1 234 ? -1.113 2.995 16.839 1.00 92.31 234 THR A CA 1
ATOM 1878 C C . THR A 1 234 ? -1.341 3.623 15.467 1.00 92.31 234 THR A C 1
ATOM 1880 O O . THR A 1 234 ? -1.463 2.937 14.452 1.00 92.31 234 THR A O 1
ATOM 1883 N N . GLU A 1 235 ? -1.330 4.959 15.426 1.00 93.38 235 GLU A N 1
ATOM 1884 C CA . GLU A 1 235 ? -1.470 5.728 14.185 1.00 93.38 235 GLU A CA 1
ATOM 1885 C C . GLU A 1 235 ? -0.315 5.451 13.204 1.00 93.38 235 GLU A C 1
ATOM 1887 O O . GLU A 1 235 ? -0.520 5.283 12.001 1.00 93.38 235 GLU A O 1
ATOM 1892 N N . HIS A 1 236 ? 0.912 5.352 13.718 1.00 93.12 236 HIS A N 1
ATOM 1893 C CA . HIS A 1 236 ? 2.094 5.109 12.895 1.00 93.12 236 HIS A CA 1
ATOM 1894 C C . HIS A 1 236 ? 2.036 3.747 12.180 1.00 93.12 236 HIS A C 1
ATOM 1896 O O . HIS A 1 236 ? 2.332 3.665 10.988 1.00 93.12 236 HIS A O 1
ATOM 1902 N N . GLU A 1 237 ? 1.610 2.678 12.861 1.00 94.69 237 GLU A N 1
ATOM 1903 C CA . GLU A 1 237 ? 1.515 1.349 12.242 1.00 94.69 237 GLU A CA 1
ATOM 1904 C C . GLU A 1 237 ? 0.426 1.283 11.164 1.00 94.69 237 GLU A C 1
ATOM 1906 O O . GLU A 1 237 ? 0.656 0.677 10.114 1.00 94.69 237 GLU A O 1
ATOM 1911 N N . ILE A 1 238 ? -0.727 1.941 11.358 1.00 95.38 238 ILE A N 1
ATOM 1912 C CA . ILE A 1 238 ? -1.765 1.977 10.316 1.00 95.38 238 ILE A CA 1
ATOM 1913 C C . ILE A 1 238 ? -1.300 2.819 9.126 1.00 95.38 238 ILE A C 1
ATOM 1915 O O . ILE A 1 238 ? -1.556 2.464 7.975 1.00 95.38 238 ILE A O 1
ATOM 1919 N N . ARG A 1 239 ? -0.547 3.898 9.378 1.00 94.62 239 ARG A N 1
ATOM 1920 C CA . ARG A 1 239 ? 0.045 4.732 8.330 1.00 94.62 239 ARG A CA 1
ATOM 1921 C C . ARG A 1 239 ? 1.053 3.946 7.494 1.00 94.62 239 ARG A C 1
ATOM 1923 O O . ARG A 1 239 ? 0.984 4.011 6.265 1.00 94.62 239 ARG A O 1
ATOM 1930 N N . LEU A 1 240 ? 1.921 3.173 8.147 1.00 94.38 240 LEU A N 1
ATOM 1931 C CA . LEU A 1 240 ? 2.891 2.283 7.508 1.00 94.38 240 LEU A CA 1
ATOM 1932 C C . LEU A 1 240 ? 2.196 1.184 6.694 1.00 94.38 240 LEU A C 1
ATOM 1934 O O . LEU A 1 240 ? 2.546 0.958 5.536 1.00 94.38 240 LEU A O 1
ATOM 1938 N N . HIS A 1 241 ? 1.155 0.562 7.249 1.00 94.50 241 HIS A N 1
ATOM 1939 C CA . HIS A 1 241 ? 0.328 -0.402 6.527 1.00 94.50 241 HIS A CA 1
ATOM 1940 C C . HIS A 1 241 ? -0.269 0.200 5.244 1.00 94.50 241 HIS A C 1
ATOM 1942 O O . HIS A 1 241 ? -0.072 -0.348 4.161 1.00 94.50 241 HIS A O 1
ATOM 1948 N N . LEU A 1 242 ? -0.941 1.353 5.336 1.00 94.56 242 LEU A N 1
ATOM 1949 C CA . LEU A 1 242 ? -1.540 2.029 4.179 1.00 94.56 242 LEU A CA 1
ATOM 1950 C C . LEU A 1 242 ? -0.491 2.412 3.125 1.00 94.56 242 LEU A C 1
ATOM 1952 O O . LEU A 1 242 ? -0.759 2.309 1.931 1.00 94.56 242 LEU A O 1
ATOM 1956 N N . CYS A 1 243 ? 0.705 2.813 3.560 1.00 94.25 243 CYS A N 1
ATOM 1957 C CA . CYS A 1 243 ? 1.808 3.199 2.685 1.00 94.25 243 CYS A CA 1
ATOM 1958 C C . CYS A 1 243 ? 2.296 2.038 1.801 1.00 94.25 243 CYS A C 1
ATOM 1960 O O . CYS A 1 243 ? 2.435 2.219 0.593 1.00 94.25 243 CYS A O 1
ATOM 1962 N N . TYR A 1 244 ? 2.523 0.846 2.365 1.00 92.00 244 TYR A N 1
ATOM 1963 C CA . TYR A 1 244 ? 3.152 -0.266 1.626 1.00 92.00 244 TYR A CA 1
ATOM 1964 C C . TYR A 1 244 ? 2.189 -1.378 1.192 1.00 92.00 244 TYR A C 1
ATOM 1966 O O . TYR A 1 244 ? 2.523 -2.154 0.299 1.00 92.00 244 TYR A O 1
ATOM 1974 N N . LYS A 1 245 ? 1.003 -1.494 1.803 1.00 92.44 245 LYS A N 1
ATOM 1975 C CA . LYS A 1 245 ? -0.016 -2.493 1.420 1.00 92.44 245 LYS A CA 1
ATOM 1976 C C . LYS A 1 245 ? -1.121 -1.915 0.543 1.00 92.44 245 LYS A C 1
ATOM 1978 O O . LYS A 1 245 ? -1.694 -2.656 -0.247 1.00 92.44 245 LYS A O 1
ATOM 1983 N N . HIS A 1 246 ? -1.373 -0.609 0.633 1.00 92.25 246 HIS A N 1
ATOM 1984 C CA . HIS A 1 246 ? -2.390 0.080 -0.164 1.00 92.25 246 HIS A CA 1
ATOM 1985 C C . HIS A 1 246 ? -1.868 1.376 -0.819 1.00 92.25 246 HIS A C 1
ATOM 1987 O O . HIS A 1 246 ? -2.530 2.415 -0.728 1.00 92.25 246 HIS A O 1
ATOM 1993 N N . PRO A 1 247 ? -0.710 1.354 -1.516 1.00 92.75 247 PRO A N 1
ATOM 1994 C CA . PRO A 1 247 ? -0.154 2.556 -2.142 1.00 92.75 247 PRO A CA 1
ATOM 1995 C C . PRO A 1 247 ? -1.093 3.163 -3.197 1.00 92.75 247 PRO A C 1
ATOM 1997 O O . PRO A 1 247 ? -1.091 4.377 -3.394 1.00 92.75 247 PRO A O 1
ATOM 2000 N N . SER A 1 248 ? -1.928 2.337 -3.834 1.00 91.56 248 SER A N 1
ATOM 2001 C CA . SER A 1 248 ? -2.927 2.717 -4.839 1.00 91.56 248 SER A CA 1
ATOM 2002 C C . SER A 1 248 ? -4.222 3.293 -4.268 1.00 91.56 248 SER A C 1
ATOM 2004 O O . SER A 1 248 ? -5.106 3.701 -5.022 1.00 91.56 248 SER A O 1
ATOM 2006 N N . CYS A 1 249 ? -4.345 3.367 -2.944 1.00 90.69 249 CYS A N 1
ATOM 2007 C CA . CYS A 1 249 ? -5.504 3.917 -2.258 1.00 90.69 249 CYS A CA 1
ATOM 2008 C C . CYS A 1 249 ? -5.167 5.257 -1.595 1.00 90.69 249 CYS A C 1
ATOM 2010 O O . CYS A 1 249 ? -4.013 5.570 -1.298 1.00 90.69 249 CYS A O 1
ATOM 2012 N N . ILE A 1 250 ? -6.195 6.065 -1.334 1.00 89.69 250 ILE A N 1
ATOM 2013 C CA . ILE A 1 250 ? -6.039 7.254 -0.490 1.00 89.69 250 ILE A CA 1
ATOM 2014 C C . ILE A 1 250 ? -5.824 6.760 0.948 1.00 89.69 250 ILE A C 1
ATOM 2016 O O . ILE A 1 250 ? -6.595 5.923 1.404 1.00 89.69 250 ILE A O 1
ATOM 2020 N N . PRO A 1 251 ? -4.820 7.238 1.698 1.00 92.38 251 PRO A N 1
ATOM 2021 C CA . PRO A 1 251 ? -4.574 6.734 3.043 1.00 92.38 251 PRO A CA 1
ATOM 2022 C C . PRO A 1 251 ? -5.678 7.184 4.009 1.00 92.38 251 PRO A C 1
ATOM 2024 O O . PRO A 1 251 ? -5.658 8.302 4.530 1.00 92.38 251 PRO A O 1
ATOM 2027 N N . LYS A 1 252 ? -6.645 6.292 4.239 1.00 91.62 252 LYS A N 1
ATOM 2028 C CA . LYS A 1 252 ? -7.795 6.469 5.129 1.00 91.62 252 LYS A CA 1
ATOM 2029 C C . LYS A 1 252 ? -7.901 5.294 6.104 1.00 91.62 252 LYS A C 1
ATOM 2031 O O . LYS A 1 252 ? -7.682 4.146 5.719 1.00 91.62 252 LYS A O 1
ATOM 2036 N N . ALA A 1 253 ? -8.282 5.581 7.344 1.00 93.50 253 ALA A N 1
ATOM 2037 C CA . ALA A 1 253 ? -8.519 4.583 8.384 1.00 93.50 253 ALA A CA 1
ATOM 2038 C C . ALA A 1 253 ? -9.697 4.986 9.280 1.00 93.50 253 ALA A C 1
ATOM 2040 O O . ALA A 1 253 ? -10.086 6.153 9.339 1.00 93.50 253 ALA A O 1
ATOM 2041 N N . ILE A 1 254 ? -10.252 4.015 9.998 1.00 92.25 254 ILE A N 1
ATOM 2042 C CA . ILE A 1 254 ? -11.184 4.253 11.102 1.00 92.25 254 ILE A CA 1
ATOM 2043 C C . ILE A 1 254 ? -10.408 4.358 12.406 1.00 92.25 254 ILE A C 1
ATOM 2045 O O . ILE A 1 254 ? -9.486 3.578 12.624 1.00 92.25 254 ILE A O 1
ATOM 2049 N N . HIS A 1 255 ? -10.826 5.278 13.274 1.00 92.19 255 HIS A N 1
ATOM 2050 C CA . HIS A 1 255 ? -10.405 5.359 14.668 1.00 92.19 255 HIS A CA 1
ATOM 2051 C C . HIS A 1 255 ? -11.591 5.078 15.596 1.00 92.19 255 HIS A C 1
ATOM 2053 O O . HIS A 1 255 ? -12.605 5.779 15.552 1.00 92.19 255 HIS A O 1
ATOM 2059 N N . ARG A 1 256 ? -11.468 4.031 16.415 1.00 90.19 256 ARG A N 1
ATOM 2060 C CA . ARG A 1 256 ? -12.532 3.469 17.261 1.00 90.19 256 ARG A CA 1
ATOM 2061 C C . ARG A 1 256 ? -12.575 4.093 18.665 1.00 90.19 256 ARG A C 1
ATOM 2063 O O . ARG A 1 256 ? -12.532 3.365 19.653 1.00 90.19 256 ARG A O 1
ATOM 2070 N N . THR A 1 257 ? -12.656 5.421 18.749 1.00 84.69 257 THR A N 1
ATOM 2071 C CA . THR A 1 257 ? -12.809 6.178 20.017 1.00 84.69 257 THR A CA 1
ATOM 2072 C C . THR A 1 257 ? -14.067 7.026 20.037 1.00 84.69 257 THR A C 1
ATOM 2074 O O . THR A 1 257 ? -14.316 7.724 19.045 1.00 84.69 257 THR A O 1
ATOM 2077 N N . ASP A 1 258 ? -14.833 7.007 21.127 1.00 69.00 258 ASP A N 1
ATOM 2078 C CA . ASP A 1 258 ? -16.036 7.830 21.220 1.00 69.00 258 ASP A CA 1
ATOM 2079 C C . ASP A 1 258 ? -15.665 9.313 21.171 1.00 69.00 258 ASP A C 1
ATOM 2081 O O . ASP A 1 258 ? -14.946 9.848 22.012 1.00 69.00 258 ASP A O 1
ATOM 2085 N N . SER A 1 259 ? -16.158 9.997 20.140 1.00 59.53 259 SER A N 1
ATOM 2086 C CA . SER A 1 259 ? -16.030 11.450 20.019 1.00 59.53 259 SER A CA 1
ATOM 2087 C C . SER A 1 259 ? -17.102 12.191 20.826 1.00 59.53 259 SER A C 1
ATOM 2089 O O . SER A 1 259 ? -16.974 13.396 21.030 1.00 59.53 259 SER A O 1
ATOM 2091 N N . ASN A 1 260 ? -18.138 11.487 21.306 1.00 53.19 260 ASN A N 1
ATOM 2092 C CA . ASN A 1 260 ? -19.231 12.071 22.075 1.00 53.19 260 ASN A CA 1
ATOM 2093 C C . ASN A 1 260 ? -19.781 11.086 23.137 1.00 53.19 260 ASN A C 1
ATOM 2095 O O . ASN A 1 260 ? -20.633 10.257 22.818 1.00 53.19 260 ASN A O 1
ATOM 2099 N N . PRO A 1 261 ? -19.346 11.174 24.408 1.00 50.59 261 PRO A N 1
ATOM 2100 C CA . PRO A 1 261 ? -19.693 10.211 25.464 1.00 50.59 261 PRO A CA 1
ATOM 2101 C C . PRO A 1 261 ? -21.161 10.259 25.944 1.00 50.59 261 PRO A C 1
ATOM 2103 O O . PRO A 1 261 ? -21.506 9.600 26.919 1.00 50.59 261 PRO A O 1
ATOM 2106 N N . LYS A 1 262 ? -22.042 11.043 25.302 1.00 45.78 262 LYS A N 1
ATOM 2107 C CA . LYS A 1 262 ? -23.431 11.283 25.752 1.00 45.78 262 LYS A CA 1
ATOM 2108 C C . LYS A 1 262 ? -24.514 10.480 25.012 1.00 45.78 262 LYS A C 1
ATOM 2110 O O . LYS A 1 262 ? -25.692 10.677 25.283 1.00 45.78 262 LYS A O 1
ATOM 2115 N N . SER A 1 263 ? -24.151 9.590 24.091 1.00 45.78 263 SER A N 1
ATOM 2116 C CA . SER A 1 263 ? -25.110 8.796 23.308 1.00 45.78 263 SER A CA 1
ATOM 2117 C C . SER A 1 263 ? -25.269 7.392 23.898 1.00 45.78 263 SER A C 1
ATOM 2119 O O . SER A 1 263 ? -24.511 6.480 23.566 1.00 45.78 263 SER A O 1
ATOM 2121 N N . SER A 1 264 ? -26.265 7.202 24.762 1.00 46.59 264 SER A N 1
ATOM 2122 C CA . SER A 1 264 ? -26.696 5.877 25.206 1.00 46.59 264 SER A CA 1
ATOM 2123 C C . SER A 1 264 ? -27.444 5.139 24.087 1.00 46.59 264 SER A C 1
ATOM 2125 O O . SER A 1 264 ? -28.324 5.691 23.438 1.00 46.59 264 SER A O 1
ATOM 2127 N N . ALA A 1 265 ? -27.085 3.867 23.895 1.00 45.00 265 ALA A N 1
ATOM 2128 C CA . ALA A 1 265 ? -27.850 2.843 23.178 1.00 45.00 265 ALA A CA 1
ATOM 2129 C C . ALA A 1 265 ? -28.344 3.213 21.760 1.00 45.00 265 ALA A C 1
ATOM 2131 O O . ALA A 1 265 ? -29.527 3.423 21.513 1.00 45.00 265 ALA A O 1
ATOM 2132 N N . GLY A 1 266 ? -27.427 3.180 20.794 1.00 48.81 266 GLY A N 1
ATOM 2133 C CA . GLY A 1 266 ? -27.730 3.165 19.364 1.00 48.81 266 GLY A CA 1
ATOM 2134 C C . GLY A 1 266 ? -26.518 2.663 18.585 1.00 48.81 266 GLY A C 1
ATOM 2135 O O . GLY A 1 266 ? -25.392 2.764 19.071 1.00 48.81 266 GLY A O 1
ATOM 2136 N N . THR A 1 267 ? -26.724 2.086 17.399 1.00 55.62 267 THR A N 1
ATOM 2137 C CA . THR A 1 267 ? -25.641 1.690 16.486 1.00 55.62 267 THR A CA 1
ATOM 2138 C C . THR A 1 267 ? -24.749 2.900 16.194 1.00 55.62 267 THR A C 1
ATOM 2140 O O . THR A 1 267 ? -25.080 3.698 15.331 1.00 55.62 267 THR A O 1
ATOM 2143 N N . ASN A 1 268 ? -23.628 3.053 16.904 1.00 68.88 268 ASN A N 1
ATOM 2144 C CA . ASN A 1 268 ? -22.757 4.241 16.883 1.00 68.88 268 ASN A CA 1
ATOM 2145 C C . ASN A 1 268 ? -21.829 4.303 15.661 1.00 68.88 268 ASN A C 1
ATOM 2147 O O . ASN A 1 268 ? -20.659 4.681 15.736 1.00 68.88 268 ASN A O 1
ATOM 2151 N N . ARG A 1 269 ? -22.360 3.913 14.505 1.00 70.94 269 ARG A N 1
ATOM 2152 C CA . ARG A 1 269 ? -21.625 3.883 13.245 1.00 70.94 269 ARG A CA 1
ATOM 2153 C C . ARG A 1 269 ? -21.193 5.287 12.825 1.00 70.94 269 ARG A C 1
ATOM 2155 O O . ARG A 1 269 ? -20.114 5.461 12.266 1.00 70.94 269 ARG A O 1
ATOM 2162 N N . GLU A 1 270 ? -22.030 6.273 13.115 1.00 70.81 270 GLU A N 1
ATOM 2163 C CA . GLU A 1 270 ? -21.823 7.693 12.851 1.00 70.81 270 GLU A CA 1
ATOM 2164 C C . GLU A 1 270 ? -20.737 8.290 13.763 1.00 70.81 270 GLU A C 1
ATOM 2166 O O . GLU A 1 270 ? -20.075 9.249 13.371 1.00 70.81 270 GLU A O 1
ATOM 2171 N N . SER A 1 271 ? -20.485 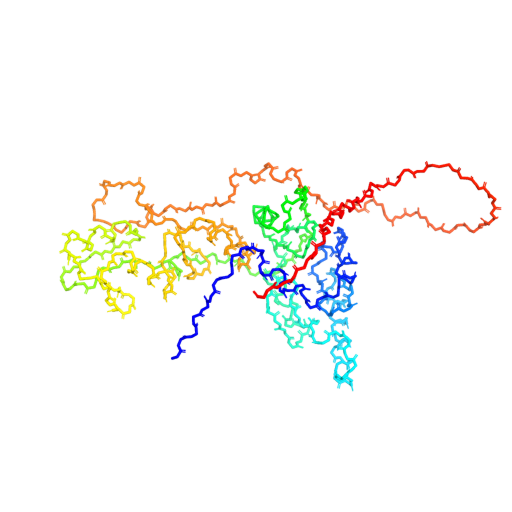7.684 14.931 1.00 74.81 271 SER A N 1
ATOM 2172 C CA . SER A 1 271 ? -19.435 8.099 15.874 1.00 74.81 271 SER A CA 1
ATOM 2173 C C . SER A 1 271 ? -18.026 7.684 15.437 1.00 74.81 271 SER A C 1
ATOM 2175 O O . SER A 1 271 ? -17.040 8.166 16.004 1.00 74.81 271 SER A O 1
ATOM 2177 N N . LEU A 1 272 ? -17.903 6.813 14.424 1.00 80.88 272 LEU A N 1
ATOM 2178 C CA . LEU A 1 272 ? -16.612 6.393 13.886 1.00 80.88 272 LEU A CA 1
ATOM 2179 C C . LEU A 1 272 ? -15.889 7.572 13.235 1.00 80.88 272 LEU A C 1
ATOM 2181 O O . LEU A 1 272 ? -16.249 8.047 12.153 1.00 80.88 272 LEU A O 1
ATOM 2185 N N . LYS A 1 273 ? -14.778 7.983 13.843 1.00 84.38 273 LYS A N 1
ATOM 2186 C CA . LYS A 1 273 ? -13.921 9.009 13.260 1.00 84.38 273 LYS A CA 1
ATOM 2187 C C . LYS A 1 273 ? -13.149 8.423 12.079 1.00 84.38 273 LYS A C 1
ATOM 2189 O O . LYS A 1 273 ? -12.282 7.564 12.243 1.00 84.38 273 LYS A O 1
ATOM 2194 N N . ARG A 1 274 ? -13.435 8.925 10.877 1.00 86.56 274 ARG A N 1
ATOM 2195 C CA . ARG A 1 274 ? -12.632 8.655 9.677 1.00 86.56 274 ARG A CA 1
ATOM 2196 C C . ARG A 1 274 ? -11.394 9.538 9.709 1.00 86.56 274 ARG A C 1
ATOM 2198 O O . ARG A 1 274 ? -11.492 10.758 9.610 1.00 86.56 274 ARG A O 1
ATOM 2205 N N . ILE A 1 275 ? -10.232 8.919 9.855 1.00 86.81 275 ILE A N 1
ATOM 2206 C CA . ILE A 1 275 ? -8.951 9.605 9.744 1.00 86.81 275 ILE A CA 1
ATOM 2207 C C . ILE A 1 275 ? -8.531 9.562 8.289 1.00 86.81 275 ILE A C 1
ATOM 2209 O O . ILE A 1 275 ? -8.499 8.498 7.666 1.00 86.81 275 ILE A O 1
ATOM 2213 N N . VAL A 1 276 ? -8.181 10.730 7.764 1.00 85.38 276 VAL A N 1
ATOM 2214 C CA . VAL A 1 276 ? -7.509 10.823 6.480 1.00 85.38 276 VAL A CA 1
ATOM 2215 C C . VAL A 1 276 ? -6.162 11.494 6.660 1.00 85.38 276 VAL A C 1
ATOM 2217 O O . VAL A 1 276 ? -6.059 12.589 7.212 1.00 85.38 276 VAL A O 1
ATOM 2220 N N . PHE A 1 277 ? -5.122 10.825 6.182 1.00 83.56 277 PHE A N 1
ATOM 2221 C CA . PHE A 1 277 ? -3.741 11.241 6.374 1.00 83.56 277 PHE A CA 1
ATOM 2222 C C . PHE A 1 277 ? -3.288 12.222 5.277 1.00 83.56 277 PHE A C 1
ATOM 2224 O O . PHE A 1 277 ? -2.264 11.984 4.651 1.00 83.56 277 PHE A O 1
ATOM 2231 N N . TYR A 1 278 ? -4.056 13.290 4.999 1.00 73.75 278 TYR A N 1
ATOM 2232 C CA . TYR A 1 278 ? -3.767 14.260 3.918 1.00 73.75 278 TYR A CA 1
ATOM 2233 C C . TYR A 1 278 ? -3.516 15.704 4.371 1.00 73.75 278 TYR A C 1
ATOM 2235 O O . TYR A 1 278 ? -3.446 16.569 3.505 1.00 73.75 278 TYR A O 1
ATOM 2243 N N . LYS A 1 279 ? -3.424 15.998 5.680 1.00 61.66 279 LYS A N 1
ATOM 2244 C CA . LYS A 1 279 ? -3.593 17.364 6.235 1.00 61.66 279 LYS A CA 1
ATOM 2245 C C . LYS A 1 279 ? -2.704 18.486 5.650 1.00 61.66 279 LYS A C 1
ATOM 2247 O O . LYS A 1 279 ? -3.027 19.641 5.877 1.00 61.66 279 LYS A O 1
ATOM 2252 N N . ASP A 1 280 ? -1.697 18.186 4.829 1.00 70.06 280 ASP A N 1
ATOM 2253 C CA . ASP A 1 280 ? -0.853 19.174 4.138 1.00 70.06 280 ASP A CA 1
ATOM 2254 C C . ASP A 1 280 ? -0.605 18.852 2.648 1.00 70.06 280 ASP A C 1
ATOM 2256 O O . ASP A 1 280 ? 0.416 19.244 2.081 1.00 70.06 280 ASP A O 1
ATOM 2260 N N . GLN A 1 281 ? -1.519 18.131 1.989 1.00 78.31 281 GLN A N 1
ATOM 2261 C CA . GLN A 1 281 ? -1.351 17.712 0.591 1.00 78.31 281 GLN A CA 1
ATOM 2262 C C . GLN A 1 281 ? -1.046 18.889 -0.352 1.00 78.31 281 GLN A C 1
ATOM 2264 O O . GLN A 1 281 ? -0.115 18.779 -1.144 1.00 78.31 281 GLN A O 1
ATOM 2269 N N . ASP A 1 282 ? -1.727 20.029 -0.219 1.00 82.94 282 ASP A N 1
ATOM 2270 C CA . ASP A 1 282 ? -1.501 21.193 -1.092 1.00 82.94 282 ASP A CA 1
ATOM 2271 C C . ASP A 1 282 ? -0.105 21.804 -0.931 1.00 82.94 282 ASP A C 1
ATOM 2273 O O . ASP A 1 282 ? 0.492 22.269 -1.899 1.00 82.94 282 ASP A O 1
ATOM 2277 N N . LYS A 1 283 ? 0.457 21.773 0.284 1.00 84.94 283 LYS A N 1
ATOM 2278 C CA . LYS A 1 283 ? 1.836 22.219 0.526 1.00 84.94 283 LYS A CA 1
ATOM 2279 C C . LYS A 1 283 ? 2.831 21.240 -0.088 1.00 84.94 283 LYS A C 1
ATOM 2281 O O . LYS A 1 283 ? 3.774 21.667 -0.743 1.00 84.94 283 LYS A O 1
ATOM 2286 N N . LEU A 1 284 ? 2.594 19.938 0.078 1.00 85.44 284 LEU A N 1
ATOM 2287 C CA . LEU A 1 284 ? 3.450 18.888 -0.477 1.00 85.44 284 LEU A CA 1
ATOM 2288 C C . LEU A 1 284 ? 3.439 18.876 -2.010 1.00 85.44 284 LEU A C 1
ATOM 2290 O O . LEU A 1 284 ? 4.471 18.617 -2.624 1.00 85.44 284 LEU A O 1
ATOM 2294 N N . LEU A 1 285 ? 2.299 19.191 -2.631 1.00 86.25 285 LEU A N 1
ATOM 2295 C CA . LEU A 1 285 ? 2.166 19.270 -4.086 1.00 86.25 285 LEU A CA 1
ATOM 2296 C C . LEU A 1 285 ? 3.032 20.375 -4.707 1.00 86.25 285 LEU A C 1
ATOM 2298 O O . LEU A 1 285 ? 3.418 20.240 -5.861 1.00 86.25 285 LEU A O 1
ATOM 2302 N N . LYS A 1 286 ? 3.427 21.410 -3.952 1.00 85.75 286 LYS A N 1
ATOM 2303 C CA . LYS A 1 286 ? 4.375 22.436 -4.434 1.00 85.75 286 LYS A CA 1
ATOM 2304 C C . LYS A 1 286 ? 5.774 21.880 -4.712 1.00 85.75 286 LYS A C 1
ATOM 2306 O O . LYS A 1 286 ? 6.519 22.471 -5.482 1.00 85.75 286 LYS A O 1
ATOM 2311 N N . HIS A 1 287 ? 6.125 20.756 -4.090 1.00 85.50 287 HIS A N 1
ATOM 2312 C CA . HIS A 1 287 ? 7.402 20.066 -4.286 1.00 85.50 287 HIS A CA 1
ATOM 2313 C C . HIS A 1 287 ? 7.303 18.926 -5.315 1.00 85.50 287 HIS A C 1
ATOM 2315 O O . HIS A 1 287 ? 8.241 18.143 -5.469 1.00 85.50 287 HIS A O 1
ATOM 2321 N N . LEU A 1 288 ? 6.160 18.797 -5.999 1.00 93.06 288 LEU A N 1
ATOM 2322 C CA . LEU A 1 288 ? 5.970 17.821 -7.063 1.00 93.06 288 LEU A CA 1
ATOM 2323 C C . LEU A 1 288 ? 6.657 18.310 -8.339 1.00 93.06 288 LEU A C 1
ATOM 2325 O O . LEU A 1 288 ? 6.333 19.374 -8.857 1.00 93.06 288 LEU A O 1
ATOM 2329 N N . ILE A 1 289 ? 7.566 17.502 -8.878 1.00 95.25 289 ILE A N 1
ATOM 2330 C CA . ILE A 1 289 ? 8.208 17.783 -10.160 1.00 95.25 289 ILE A CA 1
ATOM 2331 C C . ILE A 1 289 ? 7.250 17.344 -11.284 1.00 95.25 289 ILE A C 1
ATOM 2333 O O . ILE A 1 289 ? 6.996 16.134 -11.419 1.00 95.25 289 ILE A O 1
ATOM 2337 N N . PRO A 1 290 ? 6.728 18.274 -12.109 1.00 93.69 290 PRO A N 1
ATOM 2338 C CA . PRO A 1 290 ? 5.783 17.962 -13.182 1.00 93.69 290 PRO A CA 1
ATOM 2339 C C . PRO A 1 290 ? 6.451 17.151 -14.298 1.00 93.69 290 PRO A C 1
ATOM 2341 O O . PRO A 1 290 ? 7.652 16.868 -14.247 1.00 93.69 290 PRO A O 1
ATOM 2344 N N . LEU A 1 291 ? 5.669 16.676 -15.268 1.00 90.19 291 LEU A N 1
ATOM 2345 C CA . LEU A 1 291 ? 6.225 16.079 -16.488 1.00 90.19 291 LEU A CA 1
ATOM 2346 C C . LEU A 1 291 ? 6.999 17.146 -17.285 1.00 90.19 291 LEU A C 1
ATOM 2348 O O . LEU A 1 291 ? 6.596 18.308 -17.252 1.00 90.19 291 LEU A O 1
ATOM 2352 N N . PRO A 1 292 ? 8.102 16.783 -17.967 1.00 84.38 292 PRO A N 1
ATOM 2353 C CA . PRO A 1 292 ? 8.736 17.683 -18.927 1.00 84.38 292 PRO A CA 1
ATOM 2354 C C . PRO A 1 292 ? 7.721 18.092 -20.003 1.00 84.38 292 PRO A C 1
ATOM 2356 O O . PRO A 1 292 ? 6.945 17.248 -20.450 1.00 84.38 292 PRO A O 1
ATOM 2359 N N . SER A 1 293 ? 7.717 19.362 -20.405 1.00 74.69 293 SER A N 1
ATOM 2360 C CA . SER A 1 293 ? 7.001 19.817 -21.600 1.00 74.69 293 SER A CA 1
ATOM 2361 C C . SER A 1 293 ? 7.617 19.166 -22.843 1.00 74.69 293 SER A C 1
ATOM 2363 O O . SER A 1 293 ? 8.835 19.026 -22.912 1.00 74.69 293 SER A O 1
ATOM 2365 N N . GLU A 1 294 ? 6.794 18.766 -23.816 1.00 63.25 294 GLU A N 1
ATOM 2366 C CA . GLU A 1 294 ? 7.233 18.055 -25.036 1.00 63.25 294 GLU A CA 1
ATOM 2367 C C . GLU A 1 294 ? 8.134 18.899 -25.965 1.00 63.25 294 GLU A C 1
ATOM 2369 O O . GLU A 1 294 ? 8.734 18.384 -26.904 1.00 63.25 294 GLU A O 1
ATOM 2374 N N . GLU A 1 295 ? 8.304 20.188 -25.680 1.00 48.00 295 GLU A N 1
ATOM 2375 C CA . GLU A 1 295 ? 9.171 21.097 -26.427 1.00 48.00 295 GLU A CA 1
ATOM 2376 C C . GLU A 1 295 ? 10.613 21.033 -25.901 1.00 48.00 295 GLU A C 1
ATOM 2378 O O . GLU A 1 295 ? 10.983 21.811 -25.026 1.00 48.00 295 GLU A O 1
ATOM 2383 N N . THR A 1 296 ? 11.409 20.059 -26.364 1.00 42.69 296 THR A N 1
ATOM 2384 C CA . THR A 1 296 ? 12.885 20.129 -26.566 1.00 42.69 296 THR A CA 1
ATOM 2385 C C . THR A 1 296 ? 13.489 18.738 -26.830 1.00 42.69 296 THR A C 1
ATOM 2387 O O . THR A 1 296 ? 14.386 18.283 -26.130 1.00 42.69 296 THR A O 1
ATOM 2390 N N . GLU A 1 297 ? 13.039 18.041 -27.874 1.00 44.00 297 GLU A N 1
ATOM 2391 C CA . GLU A 1 297 ? 13.830 16.958 -28.491 1.00 44.00 297 GLU A CA 1
ATOM 2392 C C . GLU A 1 297 ? 13.773 17.063 -30.033 1.00 44.00 297 GLU A C 1
ATOM 2394 O O . GLU A 1 297 ? 13.592 16.075 -30.728 1.00 44.00 297 GLU A O 1
ATOM 2399 N N . GLU A 1 298 ? 13.959 18.264 -30.594 1.00 37.66 298 GLU A N 1
ATOM 2400 C CA . GLU A 1 298 ? 14.340 18.432 -32.005 1.00 37.66 298 GLU A CA 1
ATOM 2401 C C . GLU A 1 298 ? 15.452 19.480 -32.123 1.00 37.66 298 GLU A C 1
ATOM 2403 O O . GLU A 1 298 ? 15.279 20.634 -31.740 1.00 37.66 298 GLU A O 1
ATOM 2408 N N . GLY A 1 299 ? 16.607 19.063 -32.654 1.00 33.03 299 GLY A N 1
ATOM 2409 C CA . GLY A 1 299 ? 17.657 19.974 -33.117 1.00 33.03 299 GLY A CA 1
ATOM 2410 C C . GLY A 1 299 ? 19.028 19.809 -32.464 1.00 33.03 299 GLY A C 1
ATOM 2411 O O . GLY A 1 299 ? 19.477 20.700 -31.756 1.00 33.03 299 GLY A O 1
ATOM 2412 N N . ALA A 1 300 ? 19.733 18.713 -32.764 1.00 29.11 300 ALA A N 1
ATOM 2413 C CA . ALA A 1 300 ? 21.196 18.734 -32.898 1.00 29.11 300 ALA A CA 1
ATOM 2414 C C . ALA A 1 300 ? 21.683 17.487 -33.657 1.00 29.11 300 ALA A C 1
ATOM 2416 O O . ALA A 1 300 ? 22.226 16.540 -33.090 1.00 29.11 300 ALA A O 1
ATOM 2417 N N . SER A 1 301 ? 21.462 17.480 -34.969 1.00 31.45 301 SER A N 1
ATOM 2418 C CA . SER A 1 301 ? 22.164 16.607 -35.906 1.00 31.45 301 SER A CA 1
ATOM 2419 C C . SER A 1 301 ? 23.540 17.195 -36.243 1.00 31.45 301 SER A C 1
ATOM 2421 O O . SER A 1 301 ? 23.630 18.310 -36.737 1.00 31.45 301 SER A O 1
ATOM 2423 N N . VAL A 1 302 ? 24.576 16.406 -35.941 1.00 31.84 302 VAL A N 1
ATOM 2424 C CA . VAL A 1 302 ? 25.861 16.219 -36.644 1.00 31.84 302 VAL A CA 1
ATOM 2425 C C . VAL A 1 302 ? 26.429 17.411 -37.432 1.00 31.84 302 VAL A C 1
ATOM 2427 O O . VAL A 1 302 ? 26.026 17.636 -38.564 1.00 31.84 302 VAL A O 1
ATOM 2430 N N . GLU A 1 303 ? 27.530 17.985 -36.938 1.00 29.05 303 GLU A N 1
ATOM 2431 C CA . GLU A 1 303 ? 28.666 18.342 -37.797 1.00 29.05 303 GLU A CA 1
ATOM 2432 C C . GLU A 1 303 ? 29.985 17.898 -37.150 1.00 29.05 303 GLU A C 1
ATOM 2434 O O . GLU A 1 303 ? 30.339 18.246 -36.024 1.00 29.05 303 GLU A O 1
ATOM 2439 N N . THR A 1 304 ? 30.702 17.053 -37.883 1.00 29.64 304 THR A N 1
ATOM 2440 C CA . THR A 1 304 ? 32.077 16.632 -37.634 1.00 29.64 304 THR A CA 1
ATOM 2441 C C . THR A 1 304 ? 33.046 17.740 -38.035 1.00 29.64 304 THR A C 1
ATOM 2443 O O . THR A 1 304 ? 33.033 18.112 -39.196 1.00 29.64 304 THR A O 1
ATOM 2446 N N . HIS A 1 305 ? 33.942 18.174 -37.141 1.00 30.11 305 HIS A N 1
ATOM 2447 C CA . HIS A 1 305 ? 35.384 18.349 -37.401 1.00 30.11 305 HIS A CA 1
ATOM 2448 C C . HIS A 1 305 ? 36.151 18.584 -36.076 1.00 30.11 305 HIS A C 1
ATOM 2450 O O . HIS A 1 305 ? 35.652 19.171 -35.122 1.00 30.11 305 HIS A O 1
ATOM 2456 N N . LYS A 1 306 ? 37.363 18.024 -36.012 1.00 27.45 306 LYS A N 1
ATOM 2457 C CA . LYS A 1 306 ? 38.286 17.865 -34.863 1.00 27.45 306 LYS A CA 1
ATOM 2458 C C . LYS A 1 306 ? 39.401 18.953 -34.937 1.00 27.45 306 LYS A C 1
ATOM 2460 O O . LYS A 1 306 ? 39.545 19.541 -36.003 1.00 27.45 306 LYS A O 1
ATOM 2465 N N . PRO A 1 307 ? 40.371 19.039 -33.998 1.00 36.06 307 PRO A N 1
ATOM 2466 C CA . PRO A 1 307 ? 40.341 19.621 -32.645 1.00 36.06 307 PRO A CA 1
ATOM 2467 C C . PRO A 1 307 ? 41.357 20.781 -32.441 1.00 36.06 307 PRO A C 1
ATOM 2469 O O . PRO A 1 307 ? 42.394 20.808 -33.096 1.00 36.06 307 PRO A O 1
ATOM 2472 N N . SER A 1 308 ? 41.187 21.616 -31.405 1.00 26.31 308 SER A N 1
ATOM 2473 C CA . SER A 1 308 ? 42.335 22.251 -30.719 1.00 26.31 308 SER A CA 1
ATOM 2474 C C . SER A 1 308 ? 42.003 22.775 -29.309 1.00 26.31 308 SER A C 1
ATOM 2476 O O . SER A 1 308 ? 41.249 23.727 -29.148 1.00 26.31 308 SER A O 1
ATOM 2478 N N . SER A 1 309 ? 42.628 22.125 -28.320 1.00 28.56 309 SER A N 1
ATOM 2479 C CA . SER A 1 309 ? 43.245 22.660 -27.088 1.00 28.56 309 SER A CA 1
ATOM 2480 C C . SER A 1 309 ? 42.494 23.609 -26.127 1.00 28.56 309 SER A C 1
ATOM 2482 O O . SER A 1 309 ? 42.508 24.822 -26.306 1.00 28.56 309 SER A O 1
ATOM 2484 N N . SER A 1 310 ? 42.148 23.014 -24.973 1.00 31.03 310 SER A N 1
ATOM 2485 C CA . SER A 1 310 ? 42.497 23.460 -23.600 1.00 31.03 310 SER A CA 1
ATOM 2486 C C . SER A 1 310 ? 41.597 24.478 -22.864 1.00 31.03 310 SER A C 1
ATOM 2488 O O . SER A 1 310 ? 40.925 25.284 -23.492 1.00 31.03 310 SER A O 1
ATOM 2490 N N . PRO A 1 311 ? 41.521 24.392 -21.512 1.00 30.34 311 PRO A N 1
ATOM 2491 C CA . PRO A 1 311 ? 40.237 24.299 -20.810 1.00 30.34 311 PRO A CA 1
ATOM 2492 C C . PRO A 1 311 ? 39.953 25.444 -19.821 1.00 30.34 311 PRO A C 1
ATOM 2494 O O . PRO A 1 311 ? 40.864 25.986 -19.200 1.00 30.34 311 PRO A O 1
ATOM 2497 N N . GLY A 1 312 ? 38.667 25.736 -19.596 1.00 26.48 312 GLY A N 1
ATOM 2498 C CA . GLY A 1 312 ? 38.190 26.677 -18.580 1.00 26.48 312 GLY A CA 1
ATOM 2499 C C . GLY A 1 312 ? 36.973 26.139 -17.823 1.00 26.48 312 GLY A C 1
ATOM 2500 O O . GLY A 1 312 ? 35.868 26.150 -18.342 1.00 26.48 312 GLY A O 1
ATOM 2501 N N . SER A 1 313 ? 37.236 25.646 -16.610 1.00 26.80 313 SER A N 1
ATOM 2502 C CA . SER A 1 313 ? 36.386 25.626 -15.405 1.00 26.80 313 SER A CA 1
ATOM 2503 C C . SER A 1 313 ? 34.855 25.496 -15.531 1.00 26.80 313 SER A C 1
ATOM 2505 O O . SER A 1 313 ? 34.152 26.499 -15.630 1.00 26.80 313 SER A O 1
ATOM 2507 N N . GLU A 1 314 ? 34.342 24.291 -15.268 1.00 28.98 314 GLU A N 1
ATOM 2508 C CA . GLU A 1 314 ? 33.046 24.102 -14.605 1.00 28.98 314 GLU A CA 1
ATOM 2509 C C . GLU A 1 314 ? 33.242 23.269 -13.331 1.00 28.98 314 GLU A C 1
ATOM 2511 O O . GLU A 1 314 ? 33.980 22.282 -13.291 1.00 28.98 314 GLU A O 1
ATOM 2516 N N . THR A 1 315 ? 32.633 23.744 -12.252 1.00 31.89 315 THR A N 1
ATOM 2517 C CA . THR A 1 315 ? 32.731 23.244 -10.881 1.00 31.89 315 THR A CA 1
ATOM 2518 C C . THR A 1 315 ? 32.005 21.901 -10.704 1.00 31.89 315 THR A C 1
ATOM 2520 O O . THR A 1 315 ? 30.839 21.784 -11.078 1.00 31.89 315 THR A O 1
ATOM 2523 N N . PRO A 1 316 ? 32.630 20.884 -10.079 1.00 34.31 316 PRO A N 1
ATOM 2524 C CA . PRO A 1 316 ? 31.963 19.626 -9.749 1.00 34.31 316 PRO A CA 1
ATOM 2525 C C . PRO A 1 316 ? 31.172 19.718 -8.425 1.00 34.31 316 PRO A C 1
ATOM 2527 O O . PRO A 1 316 ? 31.497 20.544 -7.567 1.00 34.31 316 PRO A O 1
ATOM 2530 N N . PRO A 1 317 ? 30.163 18.850 -8.207 1.00 36.59 317 PRO A N 1
ATOM 2531 C CA . PRO A 1 317 ? 29.434 18.772 -6.942 1.00 36.59 317 PRO A CA 1
ATOM 2532 C C . PRO A 1 317 ? 30.314 18.194 -5.811 1.00 36.59 317 PRO A C 1
ATOM 2534 O O . PRO A 1 317 ? 31.278 17.470 -6.086 1.00 36.59 317 PRO A O 1
ATOM 2537 N N . PRO A 1 318 ? 30.009 18.500 -4.534 1.00 32.78 318 PRO A N 1
ATOM 2538 C CA . PRO A 1 318 ? 30.914 18.240 -3.417 1.00 32.78 318 PRO A CA 1
ATOM 2539 C C . PRO A 1 318 ? 31.090 16.742 -3.132 1.00 32.78 318 PRO A C 1
ATOM 2541 O O . PRO A 1 318 ? 30.130 15.972 -3.078 1.00 32.78 318 PRO A O 1
ATOM 2544 N N . LYS A 1 319 ? 32.353 16.346 -2.927 1.00 30.66 319 LYS A N 1
ATOM 2545 C CA . LYS A 1 319 ? 32.767 15.008 -2.491 1.00 30.66 319 LYS A CA 1
ATOM 2546 C C . LYS A 1 319 ? 32.388 14.776 -1.025 1.00 30.66 319 LYS A C 1
ATOM 2548 O O . LYS A 1 319 ? 32.550 15.653 -0.184 1.00 30.66 319 LYS A O 1
ATOM 2553 N N . LEU A 1 320 ? 31.930 13.562 -0.739 1.00 30.44 320 LEU A N 1
ATOM 2554 C CA . LEU A 1 320 ? 31.682 13.033 0.598 1.00 30.44 320 LEU A CA 1
ATOM 2555 C C . LEU A 1 320 ? 33.031 12.658 1.242 1.00 30.44 320 LEU A C 1
ATOM 2557 O O . LEU A 1 320 ? 33.680 11.719 0.782 1.00 30.44 320 LEU A O 1
ATOM 2561 N N . GLU A 1 321 ? 33.469 13.377 2.277 1.00 27.19 321 GLU A N 1
ATOM 2562 C CA . GLU A 1 321 ? 34.634 12.977 3.077 1.00 27.19 321 GLU A CA 1
ATOM 2563 C C . GLU A 1 321 ? 34.242 11.927 4.123 1.00 27.19 321 GLU A C 1
ATOM 2565 O O . GLU A 1 321 ? 33.331 12.103 4.933 1.00 27.19 321 GLU A O 1
ATOM 2570 N N . SER A 1 322 ? 34.955 10.805 4.085 1.00 29.23 322 SER A N 1
ATOM 2571 C CA . SER A 1 322 ? 34.918 9.732 5.069 1.00 29.23 322 SER A CA 1
ATOM 2572 C C . SER A 1 322 ? 35.817 10.079 6.258 1.00 29.23 322 SER A C 1
ATOM 2574 O O . SER A 1 322 ? 37.041 10.047 6.129 1.00 29.23 322 SER A O 1
ATOM 2576 N N . VAL A 1 323 ? 35.235 10.341 7.429 1.00 29.62 323 VAL A N 1
ATOM 2577 C CA . VAL A 1 323 ? 35.991 10.351 8.689 1.00 29.62 323 VAL A CA 1
ATOM 2578 C C . VAL A 1 323 ? 36.032 8.926 9.233 1.00 29.62 323 VAL A C 1
ATOM 2580 O O . VAL A 1 323 ? 35.042 8.398 9.737 1.00 29.62 323 VAL A O 1
ATOM 2583 N N . ILE A 1 324 ? 37.197 8.297 9.091 1.00 29.03 324 ILE A N 1
ATOM 2584 C CA . ILE A 1 324 ? 37.584 7.081 9.805 1.00 29.03 324 ILE A CA 1
ATOM 2585 C C . ILE A 1 324 ? 38.231 7.542 11.113 1.00 29.03 324 ILE A C 1
ATOM 2587 O O . ILE A 1 324 ? 39.253 8.224 11.089 1.00 29.03 324 ILE A O 1
ATOM 2591 N N . SER A 1 325 ? 37.658 7.162 12.252 1.00 30.00 325 SER A N 1
ATOM 2592 C CA . SER A 1 325 ? 38.332 7.246 13.550 1.00 30.00 325 SER A CA 1
ATOM 2593 C C . SER A 1 325 ? 38.598 5.830 14.048 1.00 30.00 325 SER A C 1
ATOM 2595 O O . SER A 1 325 ? 37.680 5.101 14.417 1.00 30.00 325 SER A O 1
ATOM 2597 N N . SER A 1 326 ? 39.868 5.439 14.012 1.00 28.09 326 SER A N 1
ATOM 2598 C CA . SER A 1 326 ? 40.392 4.216 14.619 1.00 28.09 326 SER A CA 1
ATOM 2599 C C . SER A 1 326 ? 40.534 4.391 16.136 1.00 28.09 326 SER A C 1
ATOM 2601 O O . SER A 1 326 ? 41.003 5.445 16.563 1.00 28.09 326 SER A O 1
ATOM 2603 N N . PRO A 1 327 ? 40.280 3.358 16.956 1.00 32.06 327 PRO A N 1
ATOM 2604 C CA . PRO A 1 327 ? 40.922 3.215 18.251 1.00 32.06 327 PRO A CA 1
ATOM 2605 C C . PRO A 1 327 ? 42.045 2.173 18.166 1.00 32.06 327 PRO A C 1
ATOM 2607 O O . PRO A 1 327 ? 41.863 1.039 17.725 1.00 32.06 327 PRO A O 1
ATOM 2610 N N . THR A 1 328 ? 43.232 2.589 18.584 1.00 32.56 328 THR A N 1
ATOM 2611 C CA . THR A 1 328 ? 44.431 1.770 18.767 1.00 32.56 328 THR A CA 1
ATOM 2612 C C . THR A 1 328 ? 44.347 0.915 20.038 1.00 32.56 328 THR A C 1
ATOM 2614 O O . THR A 1 328 ? 44.052 1.451 21.100 1.00 32.56 328 THR A O 1
ATOM 2617 N N . GLY A 1 329 ? 44.746 -0.360 19.942 1.00 28.44 329 GLY A N 1
ATOM 2618 C CA . GLY A 1 329 ? 45.625 -0.994 20.943 1.00 28.44 329 GLY A 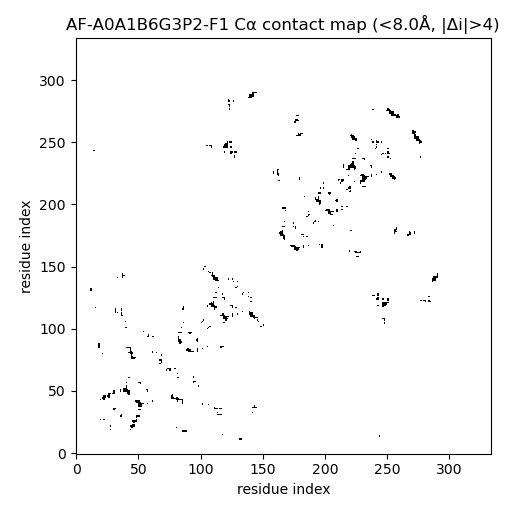CA 1
ATOM 2619 C C . GLY A 1 329 ? 45.018 -1.891 22.038 1.00 28.44 329 GLY A C 1
ATOM 2620 O O . GLY A 1 329 ? 44.637 -1.412 23.094 1.00 28.44 329 GLY A O 1
ATOM 2621 N N . SER A 1 330 ? 45.063 -3.204 21.771 1.00 31.80 330 SER A N 1
ATOM 2622 C CA . SER A 1 330 ? 45.064 -4.418 22.642 1.00 31.80 330 SER A CA 1
ATOM 2623 C C . SER A 1 330 ? 46.038 -4.362 23.863 1.00 31.80 330 SER A C 1
ATOM 2625 O O . SER A 1 330 ? 46.819 -3.411 23.882 1.00 31.80 330 SER A O 1
ATOM 2627 N N . PRO A 1 331 ? 46.165 -5.368 24.790 1.00 40.16 331 PRO A N 1
ATOM 2628 C CA . PRO A 1 331 ? 45.732 -6.784 24.706 1.00 40.16 331 PRO A CA 1
ATOM 2629 C C . PRO A 1 331 ? 45.206 -7.514 25.983 1.00 40.16 331 PRO A C 1
ATOM 2631 O O . PRO A 1 331 ? 45.319 -7.044 27.108 1.00 40.16 331 PRO A O 1
ATOM 2634 N N . TYR A 1 332 ? 44.638 -8.712 25.731 1.00 28.47 332 TYR A N 1
ATOM 2635 C CA . TYR A 1 332 ? 44.662 -9.994 26.494 1.00 28.47 332 TYR A CA 1
ATOM 2636 C C . TYR A 1 332 ? 45.600 -10.051 27.726 1.00 28.47 332 TYR A C 1
ATOM 2638 O O . TYR A 1 332 ? 46.703 -9.527 27.643 1.00 28.47 332 TYR A O 1
ATOM 2646 N N . ARG A 1 333 ? 45.401 -10.789 28.833 1.00 30.39 333 ARG A N 1
ATOM 2647 C CA . ARG A 1 333 ? 44.489 -11.831 29.405 1.00 30.39 333 ARG A CA 1
ATOM 2648 C C . ARG A 1 333 ? 44.969 -12.021 30.892 1.00 30.39 333 ARG A C 1
ATOM 2650 O O . ARG A 1 333 ? 45.869 -11.258 31.253 1.00 30.39 333 ARG A O 1
ATOM 2657 N N . PRO A 1 334 ? 44.558 -12.995 31.752 1.00 49.12 334 PRO A N 1
ATOM 2658 C CA . PRO A 1 334 ? 43.820 -14.264 31.566 1.00 49.12 334 PRO A CA 1
ATOM 2659 C C . PRO A 1 334 ? 42.303 -14.201 31.746 1.00 49.12 334 PRO A C 1
ATOM 2661 O O . PRO A 1 334 ? 41.849 -13.447 32.630 1.00 49.12 334 PRO A O 1
#

Solvent-accessible surface area (backbone atoms only — not comparable to full-atom values): 20396 Å² total; per-residue (Å²): 139,83,84,78,81,81,81,76,85,80,79,65,60,61,66,64,53,60,70,47,64,63,37,36,66,68,24,49,59,67,32,45,44,74,72,44,47,47,27,79,42,48,52,35,19,14,69,44,50,54,57,36,77,48,69,66,60,51,37,56,56,45,50,52,54,49,53,48,36,72,77,37,66,91,69,42,76,31,74,72,36,52,38,32,49,65,80,51,98,53,68,42,95,46,55,67,58,42,49,53,47,45,55,73,60,46,52,73,23,38,34,27,32,57,80,49,72,54,54,8,48,32,67,45,41,43,49,51,48,34,64,65,73,41,67,89,55,79,88,49,34,32,46,34,80,84,66,94,65,97,62,77,83,81,75,81,70,64,49,70,82,34,51,75,68,49,51,54,81,51,89,96,48,81,54,59,36,64,31,54,59,62,52,52,51,47,43,47,77,76,57,45,65,76,43,61,39,66,89,76,64,52,74,31,82,43,69,68,59,40,48,50,45,36,20,77,79,62,21,50,34,44,29,30,36,59,87,41,49,52,32,29,81,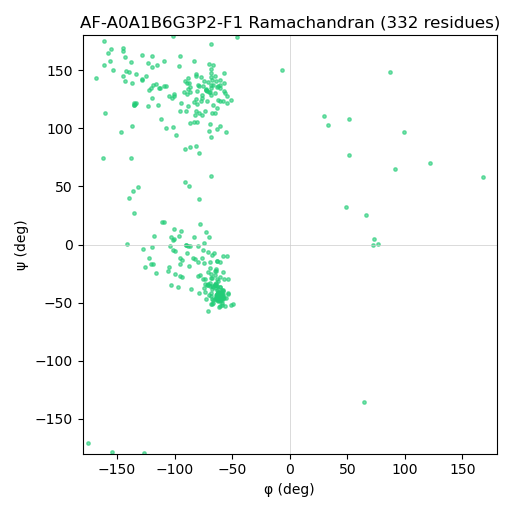43,71,66,61,50,51,52,44,34,41,76,77,37,24,59,39,75,57,47,31,41,34,28,51,77,82,61,93,83,72,79,91,61,83,47,68,85,49,51,42,74,46,63,67,51,95,54,46,75,65,55,54,74,51,45,42,68,68,82,72,86,87,80,86,79,90,84,82,86,82,91,85,88,88,85,86,88,89,80,89,80,88,78,82,86,80,86,83,81,86,83,81,83,85,85,80,86,82,88,84,136

Mean predicted aligned error: 12.42 Å

pLDDT: mean 78.27, std 22.84, range [23.14, 97.94]